Protein AF-A0AAW0N6E8-F1 (afdb_monomer_lite)

Foldseek 3Di:
DDDDDDDPPPPPVVVVVVVVVVVVVVVVVVVVVVVVVVVVPDPDPPVLVCLQVVLVVLLVVLVVQLVVQVVPHDPVSNVVSVVSNVVSVVSNVVSVVVVVVVVVPPVPPPPPVPDPDPPDPDDPVRVVVVVVVVVVVCVVVVCPPPVPDPPPPCDPPDPPPPPVPDDPPDDPVVVVVVVVVVVVVVVVVVVVVVVVVVVVVVVVVVVVVVVVVVVVVVVVVPPPDDPPPPVVVVVVVVVVVVVVVVVVVVVVVVVVVVVVVVVVVVVVVVVVVVVVVVVVVVVVVVVVVVVVVVVVVVVVVVVVVVVVVVVVVVVVVVVVVVVVVVVVVVVVVVVVPPD

Secondary structure (DSSP, 8-state):
--------TTSHHHHHHHHHHHHHHHHHHHHHHHHHHHHSS----HHHHHHHHHHHHHHHHHHHHHHHHHTTS-HHHHHHHHHHHHHHHHHHHHHHHHHHHHHSS---TT-TTSS--TT----HHHHHHHHHHHHHHHHHHH--S----S---------PPPGGGSPPPPPHHHHHHHHHHHHHHHHHHHHHHHHHHHHHHHHHHHHHHHHHHHHHHHHHTTSSS---TTTHHHHHHHHHHHHHHHHHHHHHHHHHHHHHHHHHHHHHHHHHHHHHHHHHHHHHHHHHHHHHHHHHHHHHHHHHHHHHHHHHHHHHHHHHHHHHHHHHHHHHTTGGG--

Sequence (339 aa):
MRRGSATPWTRTGLADVLASVSLFKKKEVAYRLLLEERRRSHIMPIQRTVLVCLGLVLTGAGVVVTIILGLTGPVPLFGLGVCLTLGGVALLGVGCCRAMKDHLVPGVPGHFLLHPRTGTRFSPQQGLAIQRRLDRIRREMSSDSVERGPEPTVLPLPSTPPPWTMEPPPSYDTVMKIQEQNQDQRQEQSQEESREVQCEKEESHEEHCWRNKQEQGEKECYEESHEEHGWVKQEQSEKESWSRLEQSEKESWSRQEQQSHEKSYKESQEEQSWSKQEHGEKERNEKSHEEQSWIKQEQSEKESWSKQKKSHEEQNWSKREQSEQLTDCSTVAADSSQC

pLDDT: mean 77.25, std 16.37, range [38.84, 97.0]

Radius of gyration: 44.94 Å; chains: 1; bounding box: 148×67×138 Å

Organism: NCBI:txid88201

Structure (mmCIF, N/CA/C/O backbone):
data_AF-A0AAW0N6E8-F1
#
_entry.id   AF-A0AAW0N6E8-F1
#
loop_
_atom_site.group_PDB
_atom_site.id
_atom_site.type_symbol
_atom_site.label_atom_id
_atom_site.label_alt_id
_atom_site.label_comp_id
_atom_site.label_asym_id
_atom_site.label_entity_id
_atom_site.label_seq_id
_atom_site.pdbx_PDB_ins_code
_atom_site.Cartn_x
_atom_site.Cartn_y
_atom_site.Cartn_z
_atom_site.occupancy
_atom_site.B_iso_or_equiv
_atom_site.auth_seq_id
_atom_site.auth_comp_id
_atom_site.auth_asym_id
_atom_site.auth_atom_id
_atom_site.pdbx_PDB_model_num
ATOM 1 N N . MET A 1 1 ? 2.498 -12.020 79.653 1.00 40.34 1 MET A N 1
ATOM 2 C CA . MET A 1 1 ? 2.987 -10.885 78.838 1.00 40.34 1 MET A CA 1
ATOM 3 C C . MET A 1 1 ? 3.839 -11.420 77.688 1.00 40.34 1 MET A C 1
ATOM 5 O O . MET A 1 1 ? 4.988 -11.769 77.911 1.00 40.34 1 MET A O 1
ATOM 9 N N . ARG A 1 2 ? 3.277 -11.557 76.479 1.00 38.84 2 ARG A N 1
ATOM 10 C CA . ARG A 1 2 ? 4.024 -11.900 75.253 1.00 38.84 2 ARG A CA 1
ATOM 11 C C . ARG A 1 2 ? 4.077 -10.647 74.378 1.00 38.84 2 ARG A C 1
ATOM 13 O O . ARG A 1 2 ? 3.026 -10.124 74.023 1.00 38.84 2 ARG A O 1
ATOM 20 N N . ARG A 1 3 ? 5.280 -10.141 74.090 1.00 43.78 3 ARG A N 1
ATOM 21 C CA . ARG A 1 3 ? 5.498 -9.027 73.155 1.00 43.78 3 ARG A CA 1
ATOM 22 C C . ARG A 1 3 ? 5.384 -9.577 71.735 1.00 43.78 3 ARG A C 1
ATOM 24 O O . ARG A 1 3 ? 6.163 -10.446 71.361 1.00 43.78 3 ARG A O 1
ATOM 31 N N . GLY A 1 4 ? 4.393 -9.100 70.986 1.00 46.88 4 GLY A N 1
ATOM 32 C CA . GLY A 1 4 ? 4.248 -9.391 69.564 1.00 46.88 4 GLY A CA 1
ATOM 33 C C . GLY A 1 4 ? 5.326 -8.656 68.775 1.00 46.88 4 GLY A C 1
ATOM 34 O O . GLY A 1 4 ? 5.411 -7.431 68.826 1.00 46.88 4 GLY A O 1
ATOM 35 N N . SER A 1 5 ? 6.169 -9.411 68.080 1.00 52.06 5 SER A N 1
ATOM 36 C CA . SER A 1 5 ? 7.149 -8.900 67.127 1.00 52.06 5 SER A CA 1
ATOM 37 C C . SER A 1 5 ? 6.429 -8.393 65.878 1.00 52.06 5 SER A C 1
ATOM 39 O O . SER A 1 5 ? 5.819 -9.178 65.153 1.00 52.06 5 SER A O 1
ATOM 41 N N . ALA A 1 6 ? 6.499 -7.085 65.636 1.00 50.78 6 ALA A N 1
ATOM 42 C CA . ALA A 1 6 ? 6.018 -6.456 64.416 1.00 50.78 6 ALA A CA 1
ATOM 43 C C . ALA A 1 6 ? 6.835 -6.955 63.211 1.00 50.78 6 ALA A C 1
ATOM 45 O O . ALA A 1 6 ? 8.050 -6.772 63.145 1.00 50.78 6 ALA A O 1
ATOM 46 N N . THR A 1 7 ? 6.168 -7.616 62.269 1.00 54.53 7 THR A N 1
ATOM 47 C CA . THR A 1 7 ? 6.749 -8.109 61.017 1.00 54.53 7 THR A CA 1
ATOM 48 C C . THR A 1 7 ? 7.089 -6.940 60.074 1.00 54.53 7 THR A C 1
ATOM 50 O O . THR A 1 7 ? 6.188 -6.170 59.742 1.00 54.53 7 THR A O 1
ATOM 53 N N . PRO A 1 8 ? 8.338 -6.805 59.584 1.00 52.97 8 PRO A N 1
ATOM 54 C CA . PRO A 1 8 ? 8.801 -5.649 58.797 1.00 52.97 8 PRO A CA 1
ATOM 55 C C . PRO A 1 8 ? 8.446 -5.672 57.291 1.00 52.97 8 PRO A C 1
ATOM 57 O O . PRO A 1 8 ? 9.016 -4.915 56.510 1.00 52.97 8 PRO A O 1
ATOM 60 N N . TRP A 1 9 ? 7.507 -6.511 56.848 1.00 51.03 9 TRP A N 1
ATOM 61 C CA . TRP A 1 9 ? 7.341 -6.848 55.422 1.00 51.03 9 TRP A CA 1
ATOM 62 C C . TRP A 1 9 ? 6.401 -5.929 54.620 1.00 51.03 9 TRP A C 1
ATOM 64 O O . TRP A 1 9 ? 6.238 -6.123 53.421 1.00 51.03 9 TRP A O 1
ATOM 74 N N . THR A 1 10 ? 5.786 -4.909 55.223 1.00 54.81 10 THR A N 1
ATOM 75 C CA . THR A 1 10 ? 4.737 -4.114 54.549 1.00 54.81 10 THR A CA 1
ATOM 76 C C . THR A 1 10 ? 5.217 -2.823 53.882 1.00 54.81 10 THR A C 1
ATOM 78 O O . THR A 1 10 ? 4.438 -2.192 53.172 1.00 54.81 10 THR A O 1
ATOM 81 N N . ARG A 1 11 ? 6.479 -2.407 54.058 1.00 54.38 11 ARG A N 1
ATOM 82 C CA . ARG A 1 11 ? 6.947 -1.098 53.552 1.00 54.38 11 ARG A CA 1
ATOM 83 C C . ARG A 1 11 ? 7.624 -1.120 52.181 1.00 54.38 11 ARG A C 1
ATOM 85 O O . ARG A 1 11 ? 7.617 -0.092 51.514 1.00 54.38 11 ARG A O 1
ATOM 92 N N . THR A 1 12 ? 8.174 -2.247 51.738 1.00 57.41 12 THR A N 1
ATOM 93 C CA . THR A 1 12 ? 8.911 -2.324 50.461 1.00 57.41 12 THR A CA 1
ATOM 94 C C . THR A 1 12 ? 7.999 -2.509 49.247 1.00 57.41 12 THR A C 1
ATOM 96 O O . THR A 1 12 ? 8.255 -1.914 48.206 1.00 57.41 12 THR A O 1
ATOM 99 N N . GLY A 1 13 ? 6.880 -3.228 49.378 1.00 58.53 13 GLY A N 1
ATOM 100 C CA . GLY A 1 13 ? 5.998 -3.508 48.235 1.00 58.53 13 GLY A CA 1
ATOM 101 C C . GLY A 1 13 ? 5.310 -2.273 47.640 1.00 58.53 13 GLY A C 1
ATOM 102 O O . GLY A 1 13 ? 5.056 -2.218 46.441 1.00 58.53 13 GLY A O 1
ATOM 103 N N . LEU A 1 14 ? 5.035 -1.246 48.448 1.00 60.06 14 LEU A N 1
ATOM 104 C CA . LEU A 1 14 ? 4.278 -0.073 47.996 1.00 60.06 14 LEU A CA 1
ATOM 105 C C . LEU A 1 14 ? 5.121 0.852 47.100 1.00 60.06 14 LEU A C 1
ATOM 107 O O . LEU A 1 14 ? 4.601 1.434 46.150 1.00 60.06 14 LEU A O 1
ATOM 111 N N . ALA A 1 15 ? 6.430 0.936 47.354 1.00 68.38 15 ALA A N 1
ATOM 112 C CA . ALA A 1 15 ? 7.356 1.698 46.519 1.00 68.38 15 ALA A CA 1
ATOM 113 C C . ALA A 1 15 ? 7.548 1.047 45.138 1.00 68.38 15 ALA A C 1
ATOM 115 O O . ALA A 1 15 ? 7.512 1.751 44.129 1.00 68.38 15 ALA A O 1
ATOM 116 N N . ASP A 1 16 ? 7.649 -0.284 45.077 1.00 65.19 16 ASP A N 1
ATOM 117 C CA . ASP A 1 16 ? 7.767 -1.019 43.809 1.00 65.19 16 ASP A CA 1
ATOM 118 C C . ASP A 1 16 ? 6.486 -0.954 42.970 1.00 65.19 16 ASP A C 1
ATOM 120 O O . ASP A 1 16 ? 6.539 -0.830 41.742 1.00 65.19 16 ASP A O 1
ATOM 124 N N . VAL A 1 17 ? 5.315 -0.955 43.616 1.00 64.69 17 VAL A N 1
ATOM 125 C CA . VAL A 1 17 ? 4.033 -0.764 42.922 1.00 64.69 17 VAL A CA 1
ATOM 126 C C . VAL A 1 17 ? 3.932 0.654 42.355 1.00 64.69 17 VAL A C 1
ATOM 128 O O . VAL A 1 17 ? 3.575 0.820 41.189 1.00 64.69 17 VAL A O 1
ATOM 131 N N . LEU A 1 18 ? 4.309 1.685 43.118 1.00 71.12 18 LEU A N 1
ATOM 132 C CA . LEU A 1 18 ? 4.302 3.070 42.630 1.00 71.12 18 LEU A CA 1
ATOM 133 C C . LEU A 1 18 ? 5.319 3.297 41.500 1.00 71.12 18 LEU A C 1
ATOM 135 O O . LEU A 1 18 ? 5.001 3.967 40.511 1.00 71.12 18 LEU A O 1
ATOM 139 N N . ALA A 1 19 ? 6.504 2.690 41.590 1.00 71.50 19 ALA A N 1
ATOM 140 C CA . ALA A 1 19 ? 7.491 2.708 40.515 1.00 71.50 19 ALA A CA 1
ATOM 141 C C . ALA A 1 19 ? 6.941 2.037 39.243 1.00 71.50 19 ALA A C 1
ATOM 143 O O . ALA A 1 19 ? 7.048 2.600 38.149 1.00 71.50 19 ALA A O 1
ATOM 144 N N . SER A 1 20 ? 6.248 0.906 39.389 1.00 64.06 20 SER A N 1
ATOM 145 C CA . SER A 1 20 ? 5.608 0.191 38.278 1.00 64.06 20 SER A CA 1
ATOM 146 C C . SER A 1 20 ? 4.492 1.009 37.618 1.00 64.06 20 SER A C 1
ATOM 148 O O . SER A 1 20 ? 4.421 1.073 36.390 1.00 64.06 20 SER A O 1
ATOM 150 N N . VAL A 1 21 ? 3.671 1.715 38.403 1.00 66.94 21 VAL A N 1
ATOM 151 C CA . VAL A 1 21 ? 2.616 2.610 37.889 1.00 66.94 21 VAL A CA 1
ATOM 152 C C . VAL A 1 21 ? 3.214 3.802 37.131 1.00 66.94 21 VAL A C 1
ATOM 154 O O . VAL A 1 21 ? 2.697 4.196 36.083 1.00 66.94 21 VAL A O 1
ATOM 157 N N . SER A 1 22 ? 4.333 4.357 37.607 1.00 67.94 22 SER A N 1
ATOM 158 C CA . SER A 1 22 ? 5.020 5.465 36.928 1.00 67.94 22 SER A CA 1
ATOM 159 C C . SER A 1 22 ? 5.618 5.054 35.571 1.00 67.94 22 SER A C 1
ATOM 161 O O . SER A 1 22 ? 5.525 5.804 34.594 1.00 67.94 22 SER A O 1
ATOM 163 N N . LEU A 1 23 ? 6.152 3.829 35.475 1.00 67.62 23 LEU A N 1
ATOM 164 C CA . LEU A 1 23 ? 6.599 3.227 34.216 1.00 67.62 23 LEU A CA 1
ATOM 165 C C . LEU A 1 23 ? 5.426 2.943 33.275 1.00 67.62 23 LEU A C 1
ATOM 167 O O . LEU A 1 23 ? 5.555 3.131 32.063 1.00 67.62 23 LEU A O 1
ATOM 171 N N . PHE A 1 24 ? 4.278 2.541 33.823 1.00 61.06 24 PHE A N 1
ATOM 172 C CA . PHE A 1 24 ? 3.070 2.288 33.045 1.00 61.06 24 PHE A CA 1
ATOM 173 C C . PHE A 1 24 ? 2.538 3.570 32.395 1.00 61.06 24 PHE A C 1
ATOM 175 O O . PHE A 1 24 ? 2.299 3.573 31.192 1.00 61.06 24 PHE A O 1
ATOM 182 N N . LYS A 1 25 ? 2.481 4.692 33.130 1.00 66.94 25 LYS A N 1
ATOM 183 C CA . LYS A 1 25 ? 2.090 5.999 32.565 1.00 66.94 25 LYS A CA 1
ATOM 184 C C . LYS A 1 25 ? 3.018 6.469 31.444 1.00 66.94 25 LYS A C 1
ATOM 186 O O . LYS A 1 25 ? 2.546 6.974 30.431 1.00 66.94 25 LYS A O 1
ATOM 191 N N . LYS A 1 26 ? 4.337 6.284 31.587 1.00 71.19 26 LYS A N 1
ATOM 192 C CA . LYS A 1 26 ? 5.296 6.639 30.522 1.00 71.19 26 LYS A CA 1
ATOM 193 C C . LYS A 1 26 ? 5.102 5.784 29.267 1.00 71.19 26 LYS A C 1
ATOM 195 O O . LYS A 1 26 ? 5.158 6.311 28.158 1.00 71.19 26 LYS A O 1
ATOM 200 N N . LYS A 1 27 ? 4.833 4.484 29.430 1.00 66.31 27 LYS A N 1
ATOM 201 C CA . LYS A 1 27 ? 4.517 3.590 28.307 1.00 66.31 27 LYS A CA 1
ATOM 202 C C . LYS A 1 27 ? 3.158 3.903 27.685 1.00 66.31 27 LYS A C 1
ATOM 204 O O . LYS A 1 27 ? 3.040 3.822 26.472 1.00 66.31 27 LYS A O 1
ATOM 209 N N . GLU A 1 28 ? 2.169 4.313 28.472 1.00 68.81 28 GLU A N 1
ATOM 210 C CA . GLU A 1 28 ? 0.848 4.700 27.972 1.00 68.81 28 GLU A CA 1
ATOM 211 C C . GLU A 1 28 ? 0.926 5.916 27.038 1.00 68.81 28 GLU A C 1
ATOM 213 O O . GLU A 1 28 ? 0.310 5.903 25.977 1.00 68.81 28 GLU A O 1
ATOM 218 N N . VAL A 1 29 ? 1.742 6.923 27.369 1.00 71.50 29 VAL A N 1
ATOM 219 C CA . VAL A 1 29 ? 1.961 8.094 26.498 1.00 71.50 29 VAL A CA 1
ATOM 220 C C . VAL A 1 29 ? 2.635 7.693 25.182 1.00 71.50 29 VAL A C 1
ATOM 222 O O . VAL A 1 29 ? 2.196 8.118 24.116 1.00 71.50 29 VAL A O 1
ATOM 225 N N . ALA A 1 30 ? 3.643 6.817 25.229 1.00 70.56 30 ALA A N 1
ATOM 226 C CA . ALA A 1 30 ? 4.294 6.301 24.023 1.00 70.56 30 ALA A CA 1
ATOM 227 C C . ALA A 1 30 ? 3.342 5.447 23.162 1.00 70.56 30 ALA A C 1
ATOM 229 O O . ALA A 1 30 ? 3.334 5.562 21.938 1.00 70.56 30 ALA A O 1
ATOM 230 N N . TYR A 1 31 ? 2.493 4.630 23.793 1.00 64.31 31 TYR A N 1
ATOM 231 C CA . TYR A 1 31 ? 1.471 3.848 23.098 1.00 64.31 31 TYR A CA 1
ATOM 232 C C . TYR A 1 31 ? 0.373 4.724 22.500 1.00 64.31 31 TYR A C 1
ATOM 234 O O . TYR A 1 31 ? -0.084 4.421 21.403 1.00 64.31 31 TYR A O 1
ATOM 242 N N . ARG A 1 32 ? -0.036 5.808 23.175 1.00 70.50 32 ARG A N 1
ATOM 243 C CA . ARG A 1 32 ? -0.995 6.770 22.619 1.00 70.50 32 ARG A CA 1
ATOM 244 C C . ARG A 1 32 ? -0.435 7.468 21.391 1.00 70.50 32 ARG A C 1
ATOM 246 O O . ARG A 1 32 ? -1.128 7.488 20.388 1.00 70.50 32 ARG A O 1
ATOM 253 N N . LEU A 1 33 ? 0.820 7.916 21.425 1.00 69.44 33 LEU A N 1
ATOM 254 C CA . LEU A 1 33 ? 1.471 8.512 20.254 1.00 69.44 33 LEU A CA 1
ATOM 255 C C . LEU A 1 33 ? 1.562 7.520 19.082 1.00 69.44 33 LEU A C 1
ATOM 257 O O . LEU A 1 33 ? 1.214 7.870 17.960 1.00 69.44 33 LEU A O 1
ATOM 261 N N . LEU A 1 34 ? 1.900 6.252 19.344 1.00 63.31 34 LEU A N 1
ATOM 262 C CA . LEU A 1 34 ? 1.896 5.201 18.314 1.00 63.31 34 LEU A CA 1
ATOM 263 C C . LEU A 1 34 ? 0.488 4.854 17.794 1.00 63.31 34 LEU A C 1
ATOM 265 O O . LEU A 1 34 ? 0.331 4.482 16.632 1.00 63.31 34 LEU A O 1
ATOM 269 N N . LEU A 1 35 ? -0.545 4.962 18.633 1.00 61.12 35 LEU A N 1
ATOM 270 C CA . LEU A 1 35 ? -1.948 4.781 18.244 1.00 61.12 35 LEU A CA 1
ATOM 271 C C . LEU A 1 35 ? -2.488 5.969 17.436 1.00 61.12 35 LEU A C 1
ATOM 273 O O . LEU A 1 35 ? -3.296 5.761 16.531 1.00 61.12 35 LEU A O 1
ATOM 277 N N . GLU A 1 36 ? -2.043 7.188 17.742 1.00 66.31 36 GLU A N 1
ATOM 278 C CA . GLU A 1 36 ? -2.396 8.424 17.035 1.00 66.31 36 GLU A CA 1
ATOM 279 C C . GLU A 1 36 ? -1.795 8.431 15.619 1.00 66.31 36 GLU A C 1
ATOM 281 O O . GLU A 1 36 ? -2.499 8.696 14.644 1.00 66.31 36 GLU A O 1
ATOM 286 N N . GLU A 1 37 ? -0.524 8.035 15.495 1.00 56.84 37 GLU A N 1
ATOM 287 C CA . GLU A 1 37 ? 0.187 7.886 14.216 1.00 56.84 37 GLU A CA 1
ATOM 288 C C . GLU A 1 37 ? -0.504 6.845 13.311 1.00 56.84 37 GLU A C 1
ATOM 290 O O . GLU A 1 37 ? -0.678 7.042 12.107 1.00 56.84 37 GLU A O 1
ATOM 295 N N . ARG A 1 38 ? -0.995 5.748 13.908 1.00 53.56 38 ARG A N 1
ATOM 296 C CA . ARG A 1 38 ? -1.685 4.653 13.203 1.00 53.56 38 ARG A CA 1
ATOM 297 C C . ARG A 1 38 ? -3.147 4.960 12.858 1.00 53.56 38 ARG A C 1
ATOM 299 O O . ARG A 1 38 ? -3.705 4.312 11.976 1.00 53.56 38 ARG A O 1
ATOM 306 N N . ARG A 1 39 ? -3.777 5.940 13.520 1.00 54.78 39 ARG A N 1
ATOM 307 C CA . ARG A 1 39 ? -5.134 6.420 13.185 1.00 54.78 39 ARG A CA 1
ATOM 308 C C . ARG A 1 39 ? -5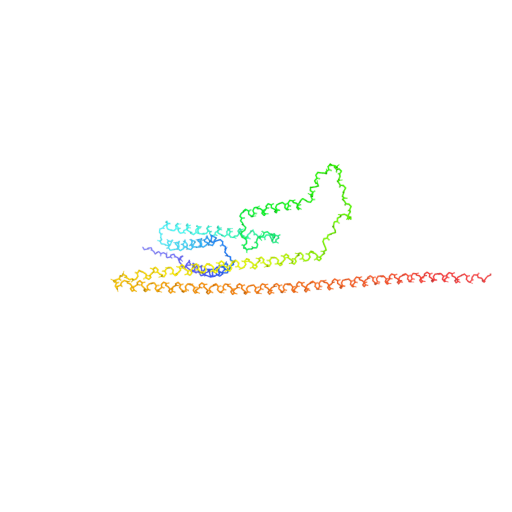.174 7.204 11.877 1.00 54.78 39 ARG A C 1
ATOM 310 O O . ARG A 1 39 ? -6.219 7.233 11.238 1.00 54.78 39 ARG A O 1
ATOM 317 N N . ARG A 1 40 ? -4.064 7.830 11.478 1.00 51.84 40 ARG A N 1
ATOM 318 C CA . ARG A 1 40 ? -4.010 8.655 10.261 1.00 51.84 40 ARG A CA 1
ATOM 319 C C . ARG A 1 40 ? -3.892 7.857 8.967 1.00 51.84 40 ARG A C 1
ATOM 321 O O . ARG A 1 40 ? -4.144 8.421 7.913 1.00 51.84 40 ARG A O 1
ATOM 328 N N . SER A 1 41 ? -3.525 6.580 9.030 1.00 46.44 41 SER A N 1
ATOM 329 C CA . SER A 1 41 ? -3.067 5.848 7.844 1.00 46.44 41 SER A CA 1
ATOM 330 C C . SER A 1 41 ? -3.932 4.666 7.420 1.00 46.44 41 SER A C 1
ATOM 332 O O . SER A 1 41 ? -3.625 4.058 6.404 1.00 46.44 41 SER A O 1
ATOM 334 N N . HIS A 1 42 ? -5.025 4.317 8.104 1.00 47.03 42 HIS A N 1
ATOM 335 C CA . HIS A 1 42 ? -5.879 3.253 7.578 1.00 47.03 42 HIS A CA 1
ATOM 336 C C . HIS A 1 42 ? -7.258 3.201 8.233 1.00 47.03 42 HIS A C 1
ATOM 338 O O . HIS A 1 42 ? -7.390 3.066 9.451 1.00 47.03 42 HIS A O 1
ATOM 344 N N . ILE A 1 43 ? -8.282 3.116 7.387 1.00 51.31 43 ILE A N 1
ATOM 345 C CA . ILE A 1 43 ? -9.556 2.457 7.689 1.00 51.31 43 ILE A CA 1
ATOM 346 C C . ILE A 1 43 ? -9.237 0.958 7.865 1.00 51.31 43 ILE A C 1
ATOM 348 O O . ILE A 1 43 ? -9.471 0.128 6.990 1.00 51.31 43 ILE A O 1
ATOM 352 N N . MET A 1 44 ? -8.551 0.600 8.951 1.00 51.03 44 MET A N 1
ATOM 353 C CA . MET A 1 44 ? -8.373 -0.791 9.359 1.00 51.03 44 MET A CA 1
ATOM 354 C C . MET A 1 44 ? -9.676 -1.273 10.001 1.00 51.03 44 MET A C 1
ATOM 356 O O . MET A 1 44 ? -10.396 -0.479 10.611 1.00 51.03 44 MET A O 1
ATOM 360 N N . PRO A 1 45 ? -10.005 -2.569 9.872 1.00 61.06 45 PRO A N 1
ATOM 361 C CA . PRO A 1 45 ? -11.272 -3.112 10.335 1.00 61.06 45 PRO A CA 1
ATOM 362 C C . PRO A 1 45 ? -11.437 -2.843 11.831 1.00 61.06 45 PRO A C 1
ATOM 364 O O . PRO A 1 45 ? -10.681 -3.361 12.656 1.00 61.06 45 PRO A O 1
ATOM 367 N N . ILE A 1 46 ? -12.453 -2.040 12.153 1.00 73.56 46 ILE A N 1
ATOM 368 C CA . ILE A 1 46 ? -12.848 -1.563 13.489 1.00 73.56 46 ILE A CA 1
ATOM 369 C C . ILE A 1 46 ? -12.764 -2.676 14.550 1.00 73.56 46 ILE A C 1
ATOM 371 O O . ILE A 1 46 ? -12.345 -2.442 15.681 1.00 73.56 46 ILE A O 1
ATOM 375 N N . GLN A 1 47 ? -13.052 -3.920 14.163 1.00 74.25 47 GLN A N 1
ATOM 376 C CA . GLN A 1 47 ? -13.010 -5.096 15.032 1.00 74.25 47 GLN A CA 1
ATOM 377 C C . GLN A 1 47 ? -11.634 -5.387 15.667 1.00 74.25 47 GLN A C 1
ATOM 379 O O . GLN A 1 47 ? -11.582 -5.901 16.783 1.00 74.25 47 GLN A O 1
ATOM 384 N N . ARG A 1 48 ? -10.513 -5.054 15.008 1.00 77.19 48 ARG A N 1
ATOM 385 C CA . ARG A 1 48 ? -9.157 -5.328 15.536 1.00 77.19 48 ARG A CA 1
ATOM 386 C C . ARG A 1 48 ? -8.791 -4.383 16.671 1.00 77.19 48 ARG A C 1
ATOM 388 O O . ARG A 1 48 ? -8.319 -4.820 17.719 1.00 77.19 48 ARG A O 1
ATOM 395 N N . THR A 1 49 ? -9.047 -3.096 16.464 1.00 82.62 49 THR A N 1
ATOM 396 C CA . THR A 1 49 ? -8.792 -2.055 17.462 1.00 82.62 49 THR A CA 1
ATOM 397 C C . THR A 1 49 ? -9.659 -2.281 18.693 1.00 82.62 49 THR A C 1
ATOM 399 O O . THR A 1 49 ? -9.160 -2.207 19.812 1.00 82.62 49 THR A O 1
ATOM 402 N N . VAL A 1 50 ? -10.925 -2.663 18.491 1.00 88.94 50 VAL A N 1
ATOM 403 C CA . VAL A 1 50 ? -11.846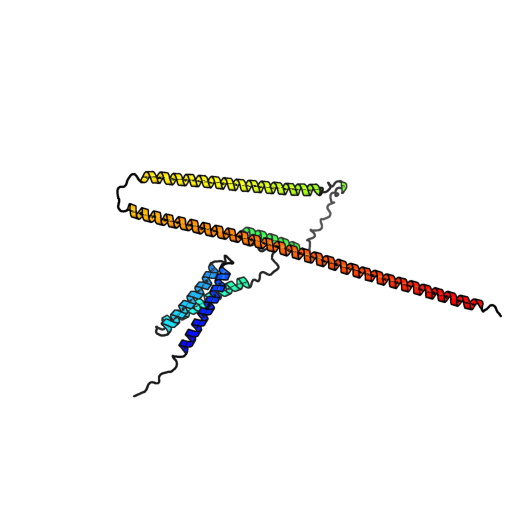 -2.987 19.587 1.00 88.94 50 VAL A CA 1
ATOM 404 C C . VAL A 1 50 ? -11.327 -4.156 20.427 1.00 88.94 50 VAL A C 1
ATOM 406 O O . VAL A 1 50 ? -11.345 -4.051 21.648 1.00 88.94 50 VAL A O 1
ATOM 409 N N . LEU A 1 51 ? -10.799 -5.228 19.822 1.00 89.31 51 LEU A N 1
ATOM 410 C CA . LEU A 1 51 ? -10.301 -6.389 20.575 1.00 89.31 51 LEU A CA 1
ATOM 411 C C . LEU A 1 51 ? -9.089 -6.047 21.463 1.00 89.31 51 LEU A C 1
ATOM 413 O O . LEU A 1 51 ? -9.029 -6.466 22.618 1.00 89.31 51 LEU A O 1
ATOM 417 N N . VAL A 1 52 ? -8.142 -5.257 20.944 1.00 89.50 52 VAL A N 1
ATOM 418 C CA . VAL A 1 52 ? -6.951 -4.823 21.699 1.00 89.50 52 VAL A CA 1
ATOM 419 C C . VAL A 1 52 ? -7.332 -3.840 22.808 1.00 89.50 52 VAL A C 1
ATOM 421 O O . VAL A 1 52 ? -6.881 -3.992 23.944 1.00 89.50 52 VAL A O 1
ATOM 424 N N . CYS A 1 53 ? -8.198 -2.865 22.511 1.00 90.75 53 CYS A N 1
ATOM 425 C CA . CYS A 1 53 ? -8.707 -1.927 23.511 1.00 90.75 53 CYS A CA 1
ATOM 426 C C . CYS A 1 53 ? -9.489 -2.648 24.615 1.00 90.75 53 CYS A C 1
ATOM 428 O O . CYS A 1 53 ? -9.272 -2.368 25.791 1.00 90.75 53 CYS A O 1
ATOM 430 N N . LEU A 1 54 ? -10.347 -3.606 24.257 1.00 92.88 54 LEU A N 1
ATOM 431 C CA . LEU A 1 54 ? -11.113 -4.394 25.219 1.00 92.88 54 LEU A CA 1
ATOM 432 C C . LEU A 1 54 ? -10.190 -5.219 26.127 1.00 92.88 54 LEU A C 1
ATOM 434 O O . LEU A 1 54 ? -10.384 -5.230 27.341 1.00 92.88 54 LEU A O 1
ATOM 438 N N . GLY A 1 55 ? -9.153 -5.850 25.565 1.00 92.50 55 GLY A N 1
ATOM 439 C CA . GLY A 1 55 ? -8.138 -6.567 26.341 1.00 92.50 55 GLY A CA 1
ATOM 440 C C . GLY A 1 55 ? -7.400 -5.659 27.334 1.00 92.50 55 GLY A C 1
ATOM 441 O O . GLY A 1 55 ? -7.278 -6.003 28.510 1.00 92.50 55 GLY A O 1
ATOM 442 N N . LEU A 1 56 ? -6.984 -4.460 26.907 1.00 92.56 56 LEU A N 1
ATOM 443 C CA . LEU A 1 56 ? -6.367 -3.456 27.788 1.00 92.56 56 LEU A CA 1
ATOM 444 C C . LEU A 1 56 ? -7.298 -3.027 28.927 1.00 92.56 56 LEU A C 1
ATOM 446 O O . LEU A 1 56 ? -6.883 -3.019 30.084 1.00 92.56 56 LEU A O 1
ATOM 450 N N . VAL A 1 57 ? -8.561 -2.724 28.624 1.00 94.62 57 VAL A N 1
ATOM 451 C CA . VAL A 1 57 ? -9.547 -2.324 29.640 1.00 94.62 57 VAL A CA 1
ATOM 452 C C . VAL A 1 57 ? -9.782 -3.452 30.648 1.00 94.62 57 VAL A C 1
ATOM 454 O O . VAL A 1 57 ? -9.762 -3.199 31.851 1.00 94.62 57 VAL A O 1
ATOM 457 N N . LEU A 1 58 ? -9.926 -4.700 30.187 1.00 94.38 58 LEU A N 1
ATOM 458 C CA . LEU A 1 58 ? -10.106 -5.870 31.055 1.00 94.38 58 LEU A CA 1
ATOM 459 C C . LEU A 1 58 ? -8.890 -6.129 31.950 1.00 94.38 58 LEU A C 1
ATOM 461 O O . LEU A 1 58 ? -9.057 -6.372 33.145 1.00 94.38 58 LEU A O 1
ATOM 465 N N . THR A 1 59 ? -7.671 -6.032 31.406 1.00 95.06 59 THR A N 1
ATOM 466 C CA . THR A 1 59 ? -6.452 -6.166 32.222 1.00 95.06 59 THR A CA 1
ATOM 467 C C . THR A 1 59 ? -6.345 -5.069 33.274 1.00 95.06 59 THR A C 1
ATOM 469 O O . THR A 1 59 ? -6.101 -5.378 34.438 1.00 95.06 59 THR A O 1
ATOM 472 N N . GLY A 1 60 ? -6.583 -3.807 32.904 1.00 92.25 60 GLY A N 1
ATOM 473 C CA . GLY A 1 60 ? -6.550 -2.682 33.837 1.00 92.25 60 GLY A CA 1
ATOM 474 C C . GLY A 1 60 ? -7.592 -2.819 34.946 1.00 92.25 60 GLY A C 1
ATOM 475 O O . GLY A 1 60 ? -7.250 -2.729 36.124 1.00 92.25 60 GLY A O 1
ATOM 476 N N . ALA A 1 61 ? -8.842 -3.116 34.583 1.00 93.31 61 ALA A N 1
ATOM 477 C CA . ALA A 1 61 ? -9.922 -3.339 35.541 1.00 93.31 61 ALA A CA 1
ATOM 478 C C . ALA A 1 61 ? -9.612 -4.513 36.480 1.00 93.31 61 ALA A C 1
ATOM 480 O O . ALA A 1 61 ? -9.747 -4.380 37.695 1.00 93.31 61 ALA A O 1
ATOM 481 N N . GLY A 1 62 ? -9.123 -5.633 35.938 1.00 94.19 62 GLY A N 1
ATOM 482 C CA . GLY A 1 62 ? -8.711 -6.786 36.729 1.00 94.19 62 GLY A CA 1
ATOM 483 C C . GLY A 1 62 ? -7.612 -6.434 37.734 1.00 94.19 62 GLY A C 1
ATOM 484 O O . GLY A 1 62 ? -7.747 -6.761 38.909 1.00 94.19 62 GLY A O 1
ATOM 485 N N . VAL A 1 63 ? -6.558 -5.720 37.320 1.00 93.69 63 VAL A N 1
ATOM 486 C CA . VAL A 1 63 ? -5.456 -5.319 38.217 1.00 93.69 63 VAL A CA 1
ATOM 487 C C . VAL A 1 63 ? -5.978 -4.431 39.346 1.00 93.69 63 VAL A C 1
ATOM 489 O O . VAL A 1 63 ? -5.671 -4.679 40.510 1.00 93.69 63 VAL A O 1
ATOM 492 N N . VAL A 1 64 ? -6.818 -3.444 39.024 1.00 93.12 64 VAL A N 1
ATOM 493 C CA . VAL A 1 64 ? -7.418 -2.540 40.016 1.00 93.12 64 VAL A CA 1
ATOM 494 C C . VAL A 1 64 ? -8.280 -3.311 41.021 1.00 93.12 64 VAL A C 1
ATOM 496 O O . VAL A 1 64 ? -8.112 -3.128 42.225 1.00 93.12 64 VAL A O 1
ATOM 499 N N . VAL A 1 65 ? -9.140 -4.225 40.557 1.00 92.12 65 VAL A N 1
ATOM 500 C CA . VAL A 1 65 ? -9.963 -5.091 41.423 1.00 92.12 65 VAL A CA 1
ATOM 501 C C . VAL A 1 65 ? -9.082 -5.971 42.310 1.00 92.12 65 VAL A C 1
ATOM 503 O O . VAL A 1 65 ? -9.322 -6.070 43.510 1.00 92.12 65 VAL A O 1
ATOM 506 N N . THR A 1 66 ? -8.024 -6.559 41.752 1.00 92.50 66 THR A N 1
ATOM 507 C CA . THR A 1 66 ? -7.118 -7.449 42.492 1.00 92.50 66 THR A CA 1
ATOM 508 C C . THR A 1 66 ? -6.344 -6.694 43.577 1.00 92.50 66 THR A C 1
ATOM 510 O O . THR A 1 66 ? -6.163 -7.225 44.667 1.00 92.50 66 THR A O 1
ATOM 513 N N . ILE A 1 67 ? -5.930 -5.446 43.329 1.00 91.69 67 ILE A N 1
ATOM 514 C CA . ILE A 1 67 ? -5.230 -4.612 44.321 1.00 91.69 67 ILE A CA 1
ATOM 515 C C . ILE A 1 67 ? -6.194 -4.130 45.408 1.00 91.69 67 ILE A C 1
ATOM 517 O O . ILE A 1 67 ? -5.901 -4.273 46.593 1.00 91.69 67 ILE A O 1
ATOM 521 N N . ILE A 1 68 ? -7.344 -3.570 45.020 1.00 91.94 68 ILE A N 1
ATOM 522 C CA . ILE A 1 68 ? -8.290 -2.973 45.972 1.00 91.94 68 ILE A CA 1
ATOM 523 C C . ILE A 1 68 ? -8.920 -4.056 46.853 1.00 91.94 68 ILE A C 1
ATOM 525 O O . ILE A 1 68 ? -8.990 -3.890 48.068 1.00 91.94 68 ILE A O 1
ATOM 529 N N . LEU A 1 69 ? -9.360 -5.169 46.259 1.00 89.50 69 LEU A N 1
ATOM 530 C CA . LEU A 1 69 ? -10.064 -6.227 46.981 1.00 89.50 69 LEU A CA 1
ATOM 531 C C . LEU A 1 69 ? -9.143 -7.349 47.463 1.00 89.50 69 LEU A C 1
ATOM 533 O O . LEU A 1 69 ? -9.516 -8.064 48.383 1.00 89.50 69 LEU A O 1
ATOM 537 N N . GLY A 1 70 ? -7.945 -7.519 46.905 1.00 81.31 70 GLY A N 1
ATOM 538 C CA . GLY A 1 70 ? -7.007 -8.546 47.374 1.00 81.31 70 GLY A CA 1
ATOM 539 C C . GLY A 1 70 ? -6.367 -8.231 48.722 1.00 81.31 70 GLY A C 1
ATOM 540 O O . GLY A 1 70 ? -5.934 -9.144 49.417 1.00 81.31 70 GLY A O 1
ATOM 541 N N . LEU A 1 71 ? -6.324 -6.955 49.112 1.00 82.44 71 LEU A N 1
ATOM 542 C CA . LEU A 1 71 ? -5.725 -6.539 50.381 1.00 82.44 71 LEU A CA 1
ATOM 543 C C . LEU A 1 71 ? -6.672 -6.697 51.579 1.00 82.44 71 LEU A C 1
ATOM 545 O O . LEU A 1 71 ? -6.202 -6.851 52.704 1.00 82.44 71 LEU A O 1
ATOM 549 N N . THR A 1 72 ? -7.987 -6.648 51.364 1.00 84.69 72 THR A N 1
ATOM 550 C CA . THR A 1 72 ? -8.979 -6.594 52.457 1.00 84.69 72 THR A CA 1
ATOM 551 C C . THR A 1 72 ? -10.257 -7.390 52.193 1.00 84.69 72 THR A C 1
ATOM 553 O O . THR A 1 72 ? -11.097 -7.512 53.083 1.00 84.69 72 THR A O 1
ATOM 556 N N . GLY A 1 73 ? -10.437 -7.916 50.985 1.00 81.56 73 GLY A N 1
ATOM 557 C CA . GLY A 1 73 ? -11.685 -8.511 50.534 1.00 81.56 73 GLY A CA 1
ATOM 558 C C . GLY A 1 73 ? -11.758 -10.034 50.686 1.00 81.56 73 GLY A C 1
ATOM 559 O O . GLY A 1 73 ? -10.755 -10.716 50.906 1.00 81.56 73 GLY A O 1
ATOM 560 N N . PR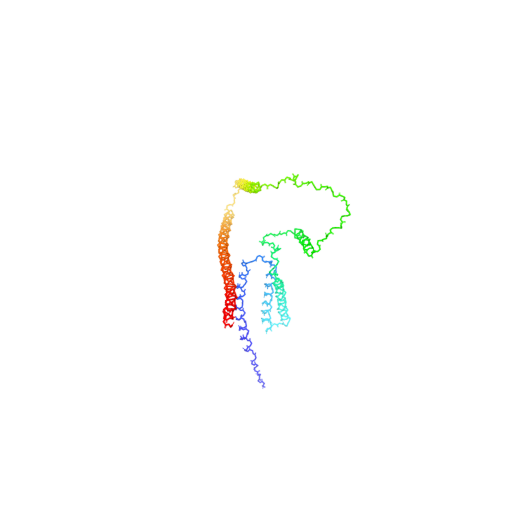O A 1 74 ? -12.970 -10.593 50.549 1.00 87.38 74 PRO A N 1
ATOM 561 C CA . PRO A 1 74 ? -13.195 -12.030 50.570 1.00 87.38 74 PRO A CA 1
ATOM 562 C C . PRO A 1 74 ? -12.524 -12.720 49.369 1.00 87.38 74 PRO A C 1
ATOM 564 O O . PRO A 1 74 ? -12.598 -12.246 48.233 1.00 87.38 74 PRO A O 1
ATOM 567 N N . VAL A 1 75 ? -11.940 -13.896 49.627 1.00 89.06 75 VAL A N 1
ATOM 568 C CA . VAL A 1 75 ? -11.265 -14.789 48.659 1.00 89.06 75 VAL A CA 1
ATOM 569 C C . VAL A 1 75 ? -11.939 -14.892 47.272 1.00 89.06 75 VAL A C 1
ATOM 571 O O . VAL A 1 75 ? -11.219 -14.816 46.275 1.00 89.06 75 VAL A O 1
ATOM 574 N N . PRO A 1 76 ? -13.278 -15.019 47.127 1.00 89.50 76 PRO A N 1
ATOM 575 C CA . PRO A 1 76 ? -13.913 -15.091 45.804 1.00 89.50 76 PRO A CA 1
ATOM 576 C C . PRO A 1 76 ? -13.712 -13.843 44.931 1.00 89.50 76 PRO A C 1
ATOM 578 O O . PRO A 1 76 ? -13.575 -13.965 43.715 1.00 89.50 76 PRO A O 1
ATOM 581 N N . LEU A 1 77 ? -13.658 -12.648 45.524 1.00 86.81 77 LEU A N 1
ATOM 582 C CA . LEU A 1 77 ? -13.482 -11.404 44.765 1.00 86.81 77 LEU A CA 1
ATOM 583 C C . LEU A 1 77 ? -12.045 -11.249 44.263 1.00 86.81 77 LEU A C 1
ATOM 585 O O . LEU A 1 77 ? -11.825 -10.758 43.156 1.00 86.81 77 LEU A O 1
ATOM 589 N N . PHE A 1 78 ? -11.080 -11.750 45.035 1.00 88.44 78 PHE A N 1
ATOM 590 C CA . PHE A 1 78 ? -9.700 -11.874 44.579 1.00 88.44 78 PHE A CA 1
ATOM 591 C C . PHE A 1 78 ? -9.598 -12.811 43.368 1.00 88.44 78 PHE A C 1
ATOM 593 O O . PHE A 1 78 ? -8.989 -12.450 42.362 1.00 88.44 78 PHE A O 1
ATOM 600 N N . GLY A 1 79 ? -10.265 -13.970 43.421 1.00 91.50 79 GLY A N 1
ATOM 601 C CA . GLY A 1 79 ? -10.329 -14.902 42.291 1.00 91.50 79 GLY A CA 1
ATOM 602 C C . GLY A 1 79 ? -10.888 -14.254 41.020 1.00 91.50 79 GLY A C 1
ATOM 603 O O . GLY A 1 79 ? -10.324 -14.422 39.941 1.00 91.50 79 GLY A O 1
ATOM 604 N N . LEU A 1 80 ? -11.937 -13.438 41.149 1.00 92.56 80 LEU A N 1
ATOM 605 C CA . LEU A 1 80 ? -12.547 -12.734 40.020 1.00 92.56 80 LEU A CA 1
ATOM 606 C C . LEU A 1 80 ? -11.599 -11.693 39.395 1.00 92.56 80 LEU A C 1
ATOM 608 O O . LEU A 1 80 ? -11.503 -11.612 38.170 1.00 92.56 80 LEU A O 1
ATOM 612 N N . GLY A 1 81 ? -10.839 -10.959 40.216 1.00 92.56 81 GLY A N 1
ATOM 613 C CA . GLY A 1 81 ? -9.783 -10.055 39.742 1.00 92.56 81 GLY A CA 1
ATOM 614 C C . GLY A 1 81 ? -8.693 -10.782 38.944 1.00 92.56 81 GLY A C 1
ATOM 615 O O . GLY A 1 81 ? -8.325 -10.355 37.845 1.00 92.56 81 GLY A O 1
ATOM 616 N N . VAL A 1 82 ? -8.244 -11.942 39.434 1.00 94.38 82 VAL A N 1
ATOM 617 C CA . VAL A 1 82 ? -7.263 -12.787 38.733 1.00 94.38 82 VAL A CA 1
ATOM 618 C C . VAL A 1 82 ? -7.830 -13.325 37.411 1.00 94.38 82 VAL A C 1
ATOM 620 O O . VAL A 1 82 ? -7.156 -13.268 36.384 1.00 94.38 82 VAL A O 1
ATOM 623 N N . CYS A 1 83 ? -9.086 -13.774 37.380 1.00 95.81 83 CYS A N 1
ATOM 624 C CA . CYS A 1 83 ? -9.722 -14.225 36.140 1.00 95.81 83 CYS A CA 1
ATOM 625 C C . CYS A 1 83 ? -9.835 -13.103 35.094 1.00 95.81 83 CYS A C 1
ATOM 627 O O . CYS A 1 83 ? -9.563 -13.340 33.916 1.00 95.81 83 CYS A O 1
ATOM 629 N N . LEU A 1 84 ? -10.187 -11.879 35.506 1.00 95.69 84 LEU A N 1
ATOM 630 C CA . LEU A 1 84 ? -10.275 -10.724 34.605 1.00 95.69 84 LEU A CA 1
ATOM 631 C C . LEU A 1 84 ? -8.911 -10.331 34.026 1.00 95.69 84 LEU A C 1
ATOM 633 O O . LEU A 1 84 ? -8.810 -10.059 32.828 1.00 95.69 84 LEU A O 1
ATOM 637 N N . THR A 1 85 ? -7.856 -10.341 34.847 1.00 94.38 85 THR A N 1
ATOM 638 C CA . THR A 1 85 ? -6.497 -10.046 34.366 1.00 94.38 85 THR A CA 1
ATOM 639 C C . THR A 1 85 ? -6.016 -11.092 33.366 1.00 94.38 85 THR A C 1
ATOM 641 O O . THR A 1 85 ? -5.565 -10.725 32.281 1.00 94.38 85 THR A O 1
ATOM 644 N N . LEU A 1 86 ? -6.182 -12.383 33.666 1.00 95.94 86 LEU A N 1
ATOM 645 C CA . LEU A 1 86 ? -5.815 -13.468 32.752 1.00 95.94 86 LEU A CA 1
ATOM 646 C C . LEU A 1 86 ? -6.620 -13.421 31.446 1.00 95.94 86 LEU A C 1
ATOM 648 O O . LEU A 1 86 ? -6.044 -13.554 30.366 1.00 95.94 86 LEU A O 1
ATOM 652 N N . GLY A 1 87 ? -7.929 -13.170 31.526 1.00 95.12 87 GLY A N 1
ATOM 653 C CA . GLY A 1 87 ? -8.790 -13.024 30.351 1.00 95.12 87 GLY A CA 1
ATOM 654 C C . GLY A 1 87 ? -8.383 -11.843 29.466 1.00 95.12 87 GLY A C 1
ATOM 655 O O . GLY A 1 87 ? -8.280 -11.986 28.247 1.00 95.12 87 GLY A O 1
ATOM 656 N N . GLY A 1 88 ? -8.075 -10.692 30.069 1.00 95.19 88 GLY A N 1
ATOM 657 C CA . GLY A 1 88 ? -7.577 -9.527 29.341 1.00 95.19 88 GLY A CA 1
ATOM 658 C C . GLY A 1 88 ? -6.230 -9.785 28.651 1.00 95.19 88 GLY A C 1
ATOM 659 O O . GLY A 1 88 ? -6.058 -9.410 27.490 1.00 95.19 88 GLY A O 1
ATOM 660 N N . VAL A 1 89 ? -5.294 -10.473 29.320 1.00 93.56 89 VAL A N 1
ATOM 661 C CA . VAL A 1 89 ? -3.989 -10.843 28.739 1.00 93.56 89 VAL A CA 1
ATOM 662 C C . VAL A 1 89 ? -4.169 -11.812 27.570 1.00 93.56 89 VAL A C 1
ATOM 664 O O . VAL A 1 89 ? -3.527 -11.641 26.534 1.00 93.56 89 VAL A O 1
ATOM 667 N N . ALA A 1 90 ? -5.073 -12.788 27.686 1.00 94.38 90 ALA A N 1
ATOM 668 C CA . ALA A 1 90 ? -5.385 -13.708 26.596 1.00 94.38 90 ALA A CA 1
ATOM 669 C C . ALA A 1 90 ? -5.967 -12.974 25.373 1.00 94.38 90 ALA A C 1
ATOM 671 O O . ALA A 1 90 ? -5.530 -13.215 24.247 1.00 94.38 90 ALA A O 1
ATOM 672 N N . LEU A 1 91 ? -6.895 -12.030 25.580 1.00 93.19 91 LEU A N 1
ATOM 673 C CA . LEU A 1 91 ? -7.451 -11.204 24.500 1.00 93.19 91 LEU A CA 1
ATOM 674 C C . LEU A 1 91 ? -6.392 -10.320 23.837 1.00 93.19 91 LEU A C 1
ATOM 676 O O . LEU A 1 91 ? -6.369 -10.216 22.609 1.00 93.19 91 LEU A O 1
ATOM 680 N N . LEU A 1 92 ? -5.486 -9.735 24.626 1.00 92.75 92 LEU A N 1
ATOM 681 C CA . LEU A 1 92 ? -4.335 -8.999 24.102 1.00 92.75 92 LEU A CA 1
ATOM 682 C C . LEU A 1 92 ? -3.429 -9.898 23.262 1.00 92.75 92 LEU A C 1
ATOM 684 O O . LEU A 1 92 ? -3.045 -9.507 22.164 1.00 92.75 92 LEU A O 1
ATOM 688 N N . GLY A 1 93 ? -3.146 -11.113 23.733 1.00 92.88 93 GLY A N 1
ATOM 689 C CA . GLY A 1 93 ? -2.392 -12.118 22.988 1.00 92.88 93 GLY A CA 1
ATOM 690 C C . GLY A 1 93 ? -3.045 -12.445 21.647 1.00 92.88 93 GLY A C 1
ATOM 691 O O . GLY A 1 93 ? -2.396 -12.336 20.614 1.00 92.88 93 GLY A O 1
ATOM 692 N N . VAL A 1 94 ? -4.345 -12.754 21.627 1.00 91.00 94 VAL A N 1
ATOM 693 C CA . VAL A 1 94 ? -5.087 -13.049 20.386 1.00 91.00 94 VAL A CA 1
ATOM 694 C C . VAL A 1 94 ? -5.106 -11.846 19.438 1.00 91.00 94 VAL A C 1
ATOM 696 O O . VAL A 1 94 ? -4.891 -12.010 18.233 1.00 91.00 94 VAL A O 1
ATOM 699 N N . GLY A 1 95 ? -5.327 -10.638 19.962 1.00 89.12 95 GLY A N 1
ATOM 700 C CA . GLY A 1 95 ? -5.286 -9.397 19.187 1.00 89.12 95 GLY A CA 1
ATOM 701 C C . GLY A 1 95 ? -3.914 -9.148 18.563 1.00 89.12 95 GLY A C 1
ATOM 702 O O . GLY A 1 95 ? -3.826 -8.893 17.362 1.00 89.12 95 GLY A O 1
ATOM 703 N N . CYS A 1 96 ? -2.843 -9.309 19.343 1.00 86.81 96 CYS A N 1
ATOM 704 C CA . CYS A 1 96 ? -1.464 -9.197 18.877 1.00 86.81 96 CYS A CA 1
ATOM 705 C C . CYS A 1 96 ? -1.100 -10.294 17.877 1.00 86.81 96 CYS A C 1
ATOM 707 O O . CYS A 1 96 ? -0.514 -9.982 16.850 1.00 86.81 96 CYS A O 1
ATOM 709 N N . CYS A 1 97 ? -1.479 -11.552 18.108 1.00 87.12 97 CYS A N 1
ATOM 710 C CA . CYS A 1 97 ? -1.225 -12.648 17.174 1.00 87.12 97 CYS A CA 1
ATOM 711 C C . CYS A 1 97 ? -1.933 -12.425 15.838 1.00 87.12 97 CYS A C 1
ATOM 713 O O . CYS A 1 97 ? -1.353 -12.704 14.794 1.00 87.12 97 CYS A O 1
ATOM 715 N N . ARG A 1 98 ? -3.164 -11.896 15.841 1.00 84.44 98 ARG A N 1
ATOM 716 C CA . ARG A 1 98 ? -3.840 -11.518 14.593 1.00 84.44 98 ARG A CA 1
ATOM 717 C C . ARG A 1 98 ? -3.151 -10.344 13.915 1.00 84.44 98 ARG A C 1
ATOM 719 O O . ARG A 1 98 ? -2.835 -10.457 12.739 1.00 84.44 98 ARG A O 1
ATOM 726 N N . ALA A 1 99 ? -2.819 -9.295 14.667 1.00 82.12 99 ALA A N 1
ATOM 727 C CA . ALA A 1 99 ? -2.086 -8.150 14.135 1.00 82.12 99 ALA A CA 1
ATOM 728 C C . ALA A 1 99 ? -0.726 -8.555 13.543 1.00 82.12 99 ALA A C 1
ATOM 730 O O . ALA A 1 99 ? -0.359 -8.096 12.469 1.00 82.12 99 ALA A O 1
ATOM 731 N N . MET A 1 100 ? 0.003 -9.446 14.214 1.00 78.88 100 MET A N 1
ATOM 732 C CA . MET A 1 100 ? 1.273 -9.981 13.741 1.00 78.88 100 MET A CA 1
ATOM 733 C C . MET A 1 100 ? 1.083 -10.905 12.546 1.00 78.88 100 MET A C 1
ATOM 735 O O . MET A 1 100 ? 1.862 -10.805 11.615 1.00 78.88 100 MET A O 1
ATOM 739 N N . LYS A 1 101 ? 0.051 -11.757 12.513 1.00 77.12 101 LYS A N 1
ATOM 740 C CA . LYS A 1 101 ? -0.233 -12.627 11.361 1.00 77.12 101 LYS A CA 1
ATOM 741 C C . LYS A 1 101 ? -0.498 -11.824 10.087 1.00 77.12 101 LYS A C 1
ATOM 743 O O . LYS A 1 101 ? -0.078 -12.248 9.019 1.00 77.12 101 LYS A O 1
ATOM 748 N N . ASP A 1 102 ? -1.139 -10.666 10.208 1.00 66.00 102 ASP A N 1
ATOM 749 C CA . ASP A 1 102 ? -1.341 -9.754 9.080 1.00 66.00 102 ASP A CA 1
ATOM 750 C C . ASP A 1 102 ? -0.039 -9.054 8.636 1.00 66.00 102 ASP A C 1
ATOM 752 O O . ASP A 1 102 ? 0.093 -8.709 7.469 1.00 66.00 102 ASP A O 1
ATOM 756 N N . HIS A 1 103 ? 0.929 -8.861 9.542 1.00 63.03 103 HIS A N 1
ATOM 757 C CA . HIS A 1 103 ? 2.259 -8.290 9.243 1.00 63.03 103 HIS A CA 1
ATOM 758 C C . HIS A 1 103 ? 3.282 -9.338 8.766 1.00 63.03 103 HIS A C 1
ATOM 760 O O . HIS A 1 103 ? 4.185 -9.025 8.000 1.00 63.03 103 HIS A O 1
ATOM 766 N N . LEU A 1 104 ? 3.140 -10.585 9.221 1.00 56.91 104 LEU A N 1
ATOM 767 C CA . LEU A 1 104 ? 3.983 -11.746 8.908 1.00 56.91 104 LEU A CA 1
ATOM 768 C C . LEU A 1 104 ? 3.537 -12.486 7.648 1.00 56.91 104 LEU A C 1
ATOM 770 O O . LEU A 1 104 ? 4.142 -13.494 7.290 1.00 56.91 104 LEU A O 1
ATOM 774 N N . VAL A 1 105 ? 2.523 -11.984 6.946 1.00 50.44 105 VAL A N 1
ATOM 775 C CA . VAL A 1 105 ? 2.536 -12.071 5.490 1.00 50.44 105 VAL A CA 1
ATOM 776 C C . VAL A 1 105 ? 3.327 -10.845 5.034 1.00 50.44 105 VAL A C 1
ATOM 778 O O . VAL A 1 105 ? 2.709 -9.821 4.743 1.00 50.44 105 VAL A O 1
ATOM 781 N N . PRO A 1 106 ? 4.679 -10.876 5.008 1.00 48.34 106 PRO A N 1
ATOM 782 C CA . PRO A 1 106 ? 5.386 -9.900 4.209 1.00 48.34 106 PRO A CA 1
ATOM 783 C C . PRO A 1 106 ? 4.817 -10.111 2.814 1.00 48.34 106 PRO A C 1
ATOM 785 O O . PRO A 1 106 ? 4.956 -11.196 2.244 1.00 48.34 106 PRO A O 1
ATOM 788 N N . GLY A 1 107 ? 4.076 -9.125 2.307 1.00 44.28 107 GLY A N 1
ATOM 789 C CA . GLY A 1 107 ? 3.795 -9.069 0.887 1.00 44.28 107 GLY A CA 1
ATOM 790 C C . GLY A 1 107 ? 5.148 -9.244 0.227 1.00 44.28 107 GLY A C 1
ATOM 791 O O . GLY A 1 107 ? 6.015 -8.389 0.392 1.00 44.28 107 GLY A O 1
ATOM 792 N N . VAL A 1 108 ? 5.377 -10.417 -0.369 1.00 41.31 108 VAL A N 1
ATOM 793 C CA . VAL A 1 108 ? 6.612 -10.725 -1.079 1.00 41.31 108 VAL A CA 1
ATOM 794 C C . VAL A 1 108 ? 6.810 -9.536 -2.020 1.00 41.31 108 VAL A C 1
ATOM 796 O O . VAL A 1 108 ? 5.903 -9.306 -2.831 1.00 41.31 108 VAL A O 1
ATOM 799 N N . PRO A 1 109 ? 7.892 -8.739 -1.883 1.00 48.28 109 PRO A N 1
ATOM 800 C CA . PRO A 1 109 ? 8.126 -7.525 -2.674 1.00 48.28 109 PRO A CA 1
ATOM 801 C C . PRO A 1 109 ? 8.420 -7.856 -4.149 1.00 48.28 109 PRO A C 1
ATOM 803 O O . PRO A 1 109 ? 9.498 -7.602 -4.666 1.00 48.28 109 PRO A O 1
ATOM 806 N N . GLY A 1 110 ? 7.475 -8.511 -4.821 1.00 45.09 110 GLY A N 1
ATOM 807 C CA . GLY A 1 110 ? 7.654 -9.149 -6.124 1.00 45.09 110 GLY A CA 1
ATOM 808 C C . GLY A 1 110 ? 6.360 -9.641 -6.786 1.00 45.09 110 GLY A C 1
ATOM 809 O O . GLY A 1 110 ? 6.391 -10.060 -7.939 1.00 45.09 110 GLY A O 1
ATOM 810 N N . HIS A 1 111 ? 5.199 -9.540 -6.129 1.00 47.78 111 HIS A N 1
ATOM 811 C CA . HIS A 1 111 ? 3.892 -9.740 -6.777 1.00 47.78 111 HIS A CA 1
ATOM 812 C C . HIS A 1 111 ? 3.028 -8.470 -6.722 1.00 47.78 111 HIS A C 1
ATOM 814 O O . HIS A 1 111 ? 1.845 -8.494 -6.396 1.00 47.78 111 HIS A O 1
ATOM 820 N N . PHE A 1 112 ? 3.635 -7.341 -7.097 1.00 47.56 112 PHE A N 1
ATOM 821 C CA . PHE A 1 112 ? 2.978 -6.038 -7.271 1.00 47.56 112 PHE A CA 1
ATOM 822 C C . PHE A 1 112 ? 2.055 -5.944 -8.497 1.00 47.56 112 PHE A C 1
ATOM 824 O O . PHE A 1 112 ? 1.411 -4.922 -8.695 1.00 47.56 112 PHE A O 1
ATOM 831 N N . LEU A 1 113 ? 1.925 -7.002 -9.301 1.00 53.59 113 LEU A N 1
ATOM 832 C CA . LEU A 1 113 ? 1.017 -6.996 -10.453 1.00 53.59 113 LEU A CA 1
ATOM 833 C C . LEU A 1 113 ? -0.436 -7.352 -10.101 1.00 53.59 113 LEU A C 1
ATOM 835 O O . LEU A 1 113 ? -1.289 -7.299 -10.980 1.00 53.59 113 LEU A O 1
ATOM 839 N N . LEU A 1 114 ? -0.736 -7.716 -8.845 1.00 55.53 114 LEU A N 1
ATOM 840 C CA . LEU A 1 114 ? -2.069 -8.204 -8.460 1.00 55.53 114 LEU A CA 1
ATOM 841 C C . LEU A 1 114 ? -2.663 -7.619 -7.189 1.00 55.53 114 LEU A C 1
ATOM 843 O O . LEU A 1 114 ? -3.788 -7.980 -6.852 1.00 55.53 114 LEU A O 1
ATOM 847 N N . HIS A 1 115 ? -1.970 -6.715 -6.500 1.00 47.12 115 HIS A N 1
ATOM 848 C CA . HIS A 1 115 ? -2.649 -5.902 -5.502 1.00 47.12 115 HIS A CA 1
ATOM 849 C C . HIS A 1 115 ? -3.406 -4.800 -6.246 1.00 47.12 115 HIS A C 1
ATOM 851 O O . HIS A 1 115 ? -2.761 -3.937 -6.846 1.00 47.12 115 HIS A O 1
ATOM 857 N N . PRO A 1 116 ? -4.754 -4.821 -6.254 1.00 48.50 116 PRO A N 1
ATOM 858 C CA . PRO A 1 116 ? -5.521 -3.709 -6.782 1.00 48.50 116 PRO A CA 1
ATOM 859 C C . PRO A 1 116 ? -5.049 -2.451 -6.074 1.00 48.50 116 PRO A C 1
ATOM 861 O O . PRO A 1 116 ? -4.974 -2.436 -4.841 1.00 48.50 116 PRO A O 1
ATOM 864 N N . ARG A 1 117 ? -4.722 -1.416 -6.848 1.00 48.72 117 ARG A N 1
ATOM 865 C CA . ARG A 1 117 ? -4.452 -0.078 -6.326 1.00 48.72 117 ARG A CA 1
ATOM 866 C C . ARG A 1 117 ? -5.567 0.242 -5.325 1.00 48.72 117 ARG A C 1
ATOM 868 O O . ARG A 1 117 ? -6.750 0.096 -5.639 1.00 48.72 117 ARG A O 1
ATOM 875 N N . THR A 1 118 ? -5.174 0.536 -4.093 1.00 49.72 118 THR A N 1
ATOM 876 C CA . THR A 1 118 ? -6.048 0.781 -2.942 1.00 49.72 118 THR A CA 1
ATOM 877 C C . THR A 1 118 ? -7.205 1.701 -3.334 1.00 49.72 118 THR A C 1
ATOM 879 O O . THR A 1 118 ? -7.006 2.893 -3.520 1.00 49.72 118 THR A O 1
ATOM 882 N N . GLY A 1 119 ? -8.398 1.125 -3.514 1.00 52.00 119 GLY A N 1
ATOM 883 C CA . GLY A 1 119 ? -9.596 1.851 -3.951 1.00 52.00 119 GLY A CA 1
ATOM 884 C C . GLY A 1 119 ? -10.594 0.996 -4.734 1.00 52.00 119 GLY A C 1
ATOM 885 O O . GLY A 1 119 ? -11.797 1.109 -4.516 1.00 52.00 119 GLY A O 1
ATOM 886 N N . THR A 1 120 ? -10.137 0.063 -5.574 1.00 50.19 120 THR A N 1
ATOM 887 C CA . THR A 1 120 ? -11.056 -0.788 -6.350 1.00 50.19 120 THR A CA 1
ATOM 888 C C . THR A 1 120 ? -11.437 -2.032 -5.550 1.00 50.19 120 THR A C 1
ATOM 890 O O . THR A 1 120 ? -10.706 -3.027 -5.519 1.00 50.19 120 THR A O 1
ATOM 893 N N . ARG A 1 121 ? -12.587 -1.991 -4.871 1.00 56.50 121 ARG A N 1
ATOM 894 C CA . ARG A 1 121 ? -13.193 -3.193 -4.281 1.00 56.50 121 ARG A CA 1
ATOM 895 C C . ARG A 1 121 ? -13.738 -4.070 -5.406 1.00 56.50 121 ARG A C 1
ATOM 897 O O . ARG A 1 121 ? -14.881 -3.910 -5.815 1.00 56.50 121 ARG A O 1
ATOM 904 N N . PHE A 1 122 ? -12.921 -4.990 -5.910 1.00 64.25 122 PHE A N 1
ATOM 905 C CA . PHE A 1 122 ? -13.418 -6.029 -6.808 1.00 64.25 122 PHE A CA 1
ATOM 906 C C . PHE A 1 122 ? -14.462 -6.873 -6.080 1.00 64.25 122 PHE A C 1
ATOM 908 O O . PHE A 1 122 ? -14.255 -7.285 -4.934 1.00 64.25 122 PHE A O 1
ATOM 915 N N . SER A 1 123 ? -15.586 -7.139 -6.743 1.00 75.56 123 SER A N 1
ATOM 916 C CA . SER A 1 123 ? -16.580 -8.057 -6.194 1.00 75.56 123 SER A CA 1
ATOM 917 C C . SER A 1 123 ? -15.957 -9.455 -6.029 1.00 75.56 123 SER A C 1
ATOM 919 O O . SER A 1 123 ? -15.044 -9.815 -6.783 1.00 75.56 123 SER A O 1
ATOM 921 N N . PRO A 1 124 ? -16.439 -10.294 -5.094 1.00 72.19 124 PRO A N 1
ATOM 922 C CA . PRO A 1 124 ? -15.928 -11.657 -4.925 1.00 72.19 124 PRO A CA 1
ATOM 923 C C . PRO A 1 124 ? -15.934 -12.475 -6.229 1.00 72.19 124 PRO A C 1
ATOM 925 O O . PRO A 1 124 ? -15.045 -13.293 -6.462 1.00 72.19 124 PRO A O 1
ATOM 928 N N . GLN A 1 125 ? -16.902 -12.214 -7.114 1.00 75.88 125 GLN A N 1
ATOM 929 C CA . GLN A 1 125 ? -16.995 -12.855 -8.426 1.00 75.88 125 GLN A CA 1
ATOM 930 C C . GLN A 1 125 ? -15.923 -12.349 -9.400 1.00 75.88 125 GLN A C 1
ATOM 932 O O . GLN A 1 125 ? -15.327 -13.150 -10.121 1.00 75.88 125 GLN A O 1
ATOM 937 N N . GLN A 1 126 ? -15.627 -11.045 -9.390 1.00 78.00 126 GLN A N 1
ATOM 938 C CA . GLN A 1 126 ? -14.540 -10.466 -10.184 1.00 78.00 126 GLN A CA 1
ATOM 939 C C . GLN A 1 126 ? -13.175 -10.976 -9.713 1.00 78.00 126 GLN A C 1
ATOM 941 O O . GLN A 1 126 ? -12.352 -11.352 -10.544 1.00 78.00 126 GLN A O 1
ATOM 946 N N . GLY A 1 127 ? -12.959 -11.081 -8.397 1.00 81.75 127 GLY A N 1
ATOM 947 C CA . GLY A 1 127 ? -11.741 -11.667 -7.834 1.00 81.75 127 GLY A CA 1
ATOM 948 C C . GLY A 1 127 ? -11.521 -13.107 -8.306 1.00 81.75 127 GLY A C 1
ATOM 949 O O . GLY A 1 127 ? -10.434 -13.453 -8.765 1.00 81.75 127 GLY A O 1
ATOM 950 N N . LEU A 1 128 ? -12.579 -13.925 -8.298 1.00 81.56 128 LEU A N 1
ATOM 951 C CA . LEU A 1 128 ? -12.530 -15.305 -8.787 1.00 81.56 128 LEU A CA 1
ATOM 952 C C . LEU A 1 128 ? -12.252 -15.383 -10.301 1.00 81.56 128 LEU A C 1
ATOM 954 O O . LEU A 1 128 ? -11.505 -16.251 -10.754 1.00 81.56 128 LEU A O 1
ATOM 958 N N . ALA A 1 129 ? -12.839 -14.482 -11.093 1.00 80.19 129 ALA A N 1
ATOM 959 C CA . ALA A 1 129 ? -12.610 -14.414 -12.535 1.00 80.19 129 ALA A CA 1
ATOM 960 C C . ALA A 1 129 ? -11.159 -14.026 -12.867 1.00 80.19 129 ALA A C 1
ATOM 962 O O . ALA A 1 129 ? -10.521 -14.672 -13.701 1.00 80.19 129 ALA A O 1
ATOM 963 N N . ILE A 1 130 ? -10.619 -13.026 -12.167 1.00 80.56 130 ILE A N 1
ATOM 964 C CA . ILE A 1 130 ? -9.224 -12.590 -12.296 1.00 80.56 130 ILE A CA 1
ATOM 965 C C . ILE A 1 130 ? -8.280 -13.726 -11.896 1.00 80.56 130 ILE A C 1
ATOM 967 O O . ILE A 1 130 ? -7.352 -14.045 -12.637 1.00 80.56 130 ILE A O 1
ATOM 971 N N . GLN A 1 131 ? -8.563 -14.407 -10.783 1.00 84.94 131 GLN A N 1
ATOM 972 C CA . GLN A 1 131 ? -7.767 -15.540 -10.323 1.00 84.94 131 GLN A CA 1
ATOM 973 C C . GLN A 1 131 ? -7.724 -16.674 -11.357 1.00 84.94 131 GLN A C 1
ATOM 975 O O . GLN A 1 131 ? -6.645 -17.171 -11.668 1.00 84.94 131 GLN A O 1
ATOM 980 N N . ARG A 1 132 ? -8.863 -17.037 -11.963 1.00 88.50 132 ARG A N 1
ATOM 981 C CA . ARG A 1 132 ? -8.907 -18.045 -13.040 1.00 88.50 132 ARG A CA 1
ATOM 982 C C . ARG A 1 132 ? -8.110 -17.627 -14.272 1.00 88.50 132 ARG A C 1
ATOM 984 O O . ARG A 1 132 ? -7.476 -18.471 -14.901 1.00 88.50 132 ARG A O 1
ATOM 991 N N . ARG A 1 133 ? -8.142 -16.340 -14.625 1.00 85.31 133 ARG A N 1
ATOM 992 C CA . ARG A 1 133 ? -7.380 -15.806 -15.760 1.00 85.31 133 ARG A CA 1
ATOM 993 C C . ARG A 1 133 ? -5.876 -15.896 -15.508 1.00 85.31 133 ARG A C 1
ATOM 995 O O . ARG A 1 133 ? -5.140 -16.303 -16.396 1.00 85.31 133 ARG A O 1
ATOM 1002 N N . LEU A 1 134 ? -5.431 -15.577 -14.298 1.00 86.31 134 LEU A N 1
ATOM 1003 C CA . LEU A 1 134 ? -4.018 -15.650 -13.923 1.00 86.31 134 LEU A CA 1
ATOM 1004 C C . LEU A 1 134 ? -3.519 -17.078 -13.798 1.00 86.31 134 LEU A C 1
ATOM 1006 O O . LEU A 1 134 ? -2.391 -17.350 -14.183 1.00 86.31 134 LEU A O 1
ATOM 1010 N N . ASP A 1 135 ? -4.354 -17.993 -13.310 1.00 87.69 135 ASP A N 1
ATOM 1011 C CA . ASP A 1 135 ? -4.020 -19.415 -13.303 1.00 87.69 135 ASP A CA 1
ATOM 1012 C C . ASP A 1 135 ? -3.879 -19.965 -14.724 1.00 87.69 135 ASP A C 1
ATOM 1014 O O . ASP A 1 135 ? -2.989 -20.775 -14.974 1.00 87.69 135 ASP A O 1
ATOM 1018 N N . ARG A 1 136 ? -4.706 -19.499 -15.669 1.00 85.94 136 ARG A N 1
ATOM 1019 C CA . ARG A 1 136 ? -4.552 -19.838 -17.088 1.00 85.94 136 ARG A CA 1
ATOM 1020 C C . ARG A 1 136 ? -3.217 -19.323 -17.634 1.00 85.94 136 ARG A C 1
ATOM 1022 O O . ARG A 1 136 ? -2.445 -20.128 -18.134 1.00 85.94 136 ARG A O 1
ATOM 1029 N N . ILE A 1 137 ? -2.910 -18.039 -17.435 1.00 82.25 137 ILE A N 1
ATOM 1030 C CA . ILE A 1 137 ? -1.639 -17.430 -17.869 1.00 82.25 137 ILE A CA 1
ATOM 1031 C C . ILE A 1 137 ? -0.443 -18.133 -17.220 1.00 82.25 137 ILE A C 1
ATOM 1033 O O . ILE A 1 137 ? 0.550 -18.406 -17.880 1.00 82.25 137 ILE A O 1
ATOM 1037 N N . ARG A 1 138 ? -0.524 -18.460 -15.925 1.00 83.50 138 ARG A N 1
ATOM 1038 C CA . ARG A 1 138 ? 0.553 -19.161 -15.221 1.00 83.50 138 ARG A CA 1
ATOM 1039 C C . ARG A 1 138 ? 0.777 -20.543 -15.816 1.00 83.50 138 ARG A C 1
ATOM 1041 O O . ARG A 1 138 ? 1.929 -20.908 -15.984 1.00 83.50 138 ARG A O 1
ATOM 1048 N N . ARG A 1 139 ? -0.286 -21.283 -16.148 1.00 80.12 139 ARG A N 1
ATOM 1049 C CA . ARG A 1 139 ? -0.165 -22.579 -16.832 1.00 80.12 139 ARG A CA 1
ATOM 1050 C C . ARG A 1 139 ? 0.403 -22.417 -18.236 1.00 80.12 139 ARG A C 1
ATOM 1052 O O . ARG A 1 139 ? 1.274 -23.193 -18.591 1.00 80.12 139 ARG A O 1
ATOM 1059 N N . GLU A 1 140 ? -0.021 -21.412 -18.993 1.00 75.94 140 GLU A N 1
ATOM 1060 C CA . GLU A 1 140 ? 0.531 -21.108 -20.322 1.00 75.94 140 GLU A CA 1
ATOM 1061 C C . GLU A 1 140 ? 2.028 -20.751 -20.251 1.00 75.94 140 GLU A C 1
ATOM 1063 O O . GLU A 1 140 ? 2.797 -21.201 -21.087 1.00 75.94 140 GLU A O 1
ATOM 1068 N N . MET A 1 141 ? 2.460 -20.020 -19.216 1.00 68.12 141 MET A N 1
ATOM 1069 C CA . MET A 1 141 ? 3.852 -19.580 -19.027 1.00 68.12 141 MET A CA 1
ATOM 1070 C C . MET A 1 141 ? 4.756 -20.632 -18.366 1.00 68.12 141 MET A C 1
ATOM 1072 O O . MET A 1 141 ? 5.952 -20.660 -18.624 1.00 68.12 141 MET A O 1
ATOM 1076 N N . SER A 1 142 ? 4.229 -21.475 -17.470 1.00 73.25 142 SER A N 1
ATOM 1077 C CA . SER A 1 142 ? 5.003 -22.558 -16.835 1.00 73.25 142 SER A CA 1
ATOM 1078 C C . SER A 1 142 ? 5.150 -23.777 -17.740 1.00 73.25 142 SER A C 1
ATOM 1080 O O . SER A 1 142 ? 5.981 -24.645 -17.488 1.00 73.25 142 SER A O 1
ATOM 1082 N N . SER A 1 143 ? 4.307 -23.856 -18.766 1.00 57.56 143 SER A N 1
ATOM 1083 C CA . SER A 1 143 ? 4.387 -24.847 -19.826 1.00 57.56 143 SER A CA 1
ATOM 1084 C C . SER A 1 143 ? 5.215 -24.258 -20.965 1.00 57.56 143 SER A C 1
ATOM 1086 O O . SER A 1 143 ? 4.678 -23.930 -22.014 1.00 57.56 143 SER A O 1
ATOM 1088 N N . ASP A 1 144 ? 6.540 -24.180 -20.804 1.00 48.66 144 ASP A N 1
ATOM 1089 C CA . ASP A 1 144 ? 7.446 -24.045 -21.966 1.00 48.66 144 ASP A CA 1
ATOM 1090 C C . ASP A 1 144 ? 7.249 -25.204 -22.969 1.00 48.66 144 ASP A C 1
ATOM 1092 O O . ASP A 1 144 ? 7.683 -25.159 -24.119 1.00 48.66 144 ASP A O 1
ATOM 1096 N N . SER A 1 145 ? 6.511 -26.244 -22.573 1.00 50.50 145 SER A N 1
ATOM 1097 C CA . SER A 1 145 ? 5.722 -27.035 -23.500 1.00 50.50 145 SER A CA 1
ATOM 1098 C C . SER A 1 145 ? 4.537 -26.209 -24.010 1.00 50.50 145 SER A C 1
ATOM 1100 O O . SER A 1 145 ? 3.404 -26.381 -23.552 1.00 50.50 145 SER A O 1
ATOM 1102 N N . VAL A 1 146 ? 4.786 -25.361 -25.012 1.00 50.50 146 VAL A N 1
ATOM 1103 C CA . VAL A 1 146 ? 3.795 -25.142 -26.069 1.00 50.50 146 VAL A CA 1
ATOM 1104 C C . VAL A 1 146 ? 3.274 -26.532 -26.402 1.00 50.50 146 VAL A C 1
ATOM 1106 O O . VAL A 1 146 ? 4.026 -27.366 -26.914 1.00 50.50 146 VAL A O 1
ATOM 1109 N N . GLU A 1 147 ? 2.037 -26.824 -26.005 1.00 51.09 147 GLU A N 1
ATOM 1110 C CA . GLU A 1 147 ? 1.326 -28.008 -26.447 1.00 51.09 147 GLU A CA 1
ATOM 1111 C C . GLU A 1 147 ? 1.261 -27.843 -27.961 1.00 51.09 147 GLU A C 1
ATOM 1113 O O . GLU A 1 147 ? 0.440 -27.104 -28.504 1.00 51.09 147 GLU A O 1
ATOM 1118 N N . ARG A 1 148 ? 2.260 -28.409 -28.644 1.00 51.66 148 ARG A N 1
ATOM 1119 C CA . ARG A 1 148 ? 2.280 -28.554 -30.085 1.00 51.66 148 ARG A CA 1
ATOM 1120 C C . ARG A 1 148 ? 1.045 -29.397 -30.324 1.00 51.66 148 ARG A C 1
ATOM 1122 O O . ARG A 1 148 ? 1.067 -30.595 -30.042 1.00 51.66 148 ARG A O 1
ATOM 1129 N N . GLY A 1 149 ? -0.051 -28.720 -30.676 1.00 56.12 149 GLY A N 1
ATOM 1130 C CA . GLY A 1 149 ? -1.334 -29.359 -30.916 1.00 56.12 149 GLY A CA 1
ATOM 1131 C C . GLY A 1 149 ? -1.090 -30.598 -31.770 1.00 56.12 149 GLY A C 1
ATOM 1132 O O . GLY A 1 149 ? -0.155 -30.563 -32.580 1.00 56.12 149 GLY A O 1
ATOM 1133 N N . PRO A 1 150 ? -1.847 -31.688 -31.535 1.00 58.34 150 PRO A N 1
ATOM 1134 C CA . PRO A 1 150 ? -1.620 -32.972 -32.187 1.00 58.34 150 PRO A CA 1
ATOM 1135 C C . PRO A 1 150 ? -1.320 -32.700 -33.648 1.00 58.34 150 PRO A C 1
ATOM 1137 O O . PRO A 1 150 ? -2.131 -32.041 -34.302 1.00 58.34 150 PRO A O 1
ATOM 1140 N N . GLU A 1 151 ? -0.113 -33.084 -34.077 1.00 48.72 151 GLU A N 1
ATOM 1141 C CA . GLU A 1 151 ? 0.408 -32.805 -35.409 1.00 48.72 151 GLU A CA 1
ATOM 1142 C C . GLU A 1 151 ? -0.739 -33.026 -36.392 1.00 48.72 151 GLU A C 1
ATOM 1144 O O . GLU A 1 151 ? -1.252 -34.152 -36.455 1.00 48.72 151 GLU A O 1
ATOM 1149 N N . PRO A 1 152 ? -1.265 -31.955 -37.022 1.00 54.00 152 PRO A N 1
ATOM 1150 C CA . PRO A 1 152 ? -2.461 -32.081 -37.821 1.00 54.00 152 PRO A CA 1
ATOM 1151 C C . PRO A 1 152 ? -2.125 -33.107 -38.883 1.00 54.00 152 PRO A C 1
ATOM 1153 O O . PRO A 1 152 ? -1.222 -32.897 -39.693 1.00 54.00 152 PRO A O 1
ATOM 1156 N N . THR A 1 153 ? -2.820 -34.247 -38.826 1.00 54.06 153 THR A N 1
ATOM 1157 C CA . THR A 1 153 ? -2.816 -35.219 -39.912 1.00 54.06 153 THR A CA 1
ATOM 1158 C C . THR A 1 153 ? -2.998 -34.405 -41.173 1.00 54.06 153 THR A C 1
ATOM 1160 O O . THR A 1 153 ? -3.971 -33.658 -41.266 1.00 54.06 153 THR A O 1
ATOM 1163 N N . VAL A 1 154 ? -1.983 -34.468 -42.030 1.00 51.22 154 VAL A N 1
ATOM 1164 C CA . VAL A 1 154 ? -1.679 -33.544 -43.120 1.00 51.22 154 VAL A CA 1
ATOM 1165 C C . VAL A 1 154 ? -2.864 -33.470 -44.081 1.00 51.22 154 VAL A C 1
ATOM 1167 O O . VAL A 1 154 ? -2.903 -34.132 -45.113 1.00 51.22 154 VAL A O 1
ATOM 1170 N N . LEU A 1 155 ? -3.886 -32.700 -43.720 1.00 61.28 155 LEU A N 1
ATOM 1171 C CA . LEU A 1 155 ? -4.906 -32.271 -44.650 1.00 61.28 155 LEU A CA 1
ATOM 1172 C C . LEU A 1 155 ? -4.214 -31.235 -45.537 1.00 61.28 155 LEU A C 1
ATOM 1174 O O . LEU A 1 155 ? -3.556 -30.339 -45.001 1.00 61.28 155 LEU A O 1
ATOM 1178 N N . PRO A 1 156 ? -4.284 -31.378 -46.871 1.00 61.03 156 PRO A N 1
ATOM 1179 C CA . PRO A 1 156 ? -3.594 -30.488 -47.790 1.00 61.03 156 PRO A CA 1
ATOM 1180 C C . PRO A 1 156 ? -4.002 -29.050 -47.474 1.00 61.03 156 PRO A C 1
ATOM 1182 O O . PRO A 1 156 ? -5.177 -28.695 -47.585 1.00 61.03 156 PRO A O 1
ATOM 1185 N N . LEU A 1 157 ? -3.034 -28.251 -47.009 1.00 57.38 157 LEU A N 1
ATOM 1186 C CA . LEU A 1 157 ? -3.255 -26.847 -46.695 1.00 57.38 157 LEU A CA 1
ATOM 1187 C C . LEU A 1 157 ? -3.856 -26.170 -47.937 1.00 57.38 157 LEU A C 1
ATOM 1189 O O . LEU A 1 157 ? -3.306 -26.348 -49.031 1.00 57.38 157 LEU A O 1
ATOM 1193 N N . PRO A 1 158 ? -4.945 -25.386 -47.807 1.00 61.47 158 PRO A N 1
ATOM 1194 C CA . PRO A 1 158 ? -5.332 -24.484 -48.879 1.00 61.47 158 PRO A CA 1
ATOM 1195 C C . PRO A 1 158 ? -4.131 -23.580 -49.151 1.00 61.47 158 PRO A C 1
ATOM 1197 O O . PRO A 1 158 ? -3.565 -23.012 -48.214 1.00 61.47 158 PRO A O 1
ATOM 1200 N N . SER A 1 159 ? -3.696 -23.529 -50.412 1.00 62.09 159 SER A N 1
ATOM 1201 C CA . SER A 1 159 ? -2.534 -22.754 -50.837 1.00 62.09 159 SER A CA 1
ATOM 1202 C C . SER A 1 159 ? -2.619 -21.361 -50.233 1.00 62.09 159 SER A C 1
ATOM 1204 O O . SER A 1 159 ? -3.556 -20.617 -50.525 1.00 62.09 159 SER A O 1
ATOM 1206 N N . THR A 1 160 ? -1.671 -21.037 -49.354 1.00 61.06 160 THR A N 1
ATOM 1207 C CA . THR A 1 160 ? -1.511 -19.690 -48.822 1.00 61.06 160 THR A CA 1
ATOM 1208 C C . THR A 1 160 ? -1.484 -18.749 -50.018 1.00 61.06 160 THR A C 1
ATOM 1210 O O . THR A 1 160 ? -0.649 -18.935 -50.914 1.00 61.06 160 THR A O 1
ATOM 1213 N N . PRO A 1 161 ? -2.443 -17.812 -50.107 1.00 66.38 161 PRO A N 1
ATOM 1214 C CA . PRO A 1 161 ? -2.528 -16.951 -51.260 1.00 66.38 161 PRO A CA 1
ATOM 1215 C C . PRO A 1 161 ? -1.222 -16.151 -51.301 1.00 66.38 161 PRO A C 1
ATOM 1217 O O . PRO A 1 161 ? -0.686 -15.762 -50.257 1.00 66.38 161 PRO A O 1
ATOM 1220 N N . PRO A 1 162 ? -0.620 -16.022 -52.485 1.00 69.31 162 PRO A N 1
ATOM 1221 C CA . PRO A 1 162 ? 0.731 -15.521 -52.596 1.00 69.31 162 PRO A CA 1
ATOM 1222 C C . PRO A 1 162 ? 0.850 -14.111 -51.993 1.00 69.31 162 PRO A C 1
ATOM 1224 O O . PRO A 1 162 ? -0.110 -13.342 -52.045 1.00 69.31 162 PRO A O 1
ATOM 1227 N N . PRO A 1 163 ? 2.014 -13.739 -51.438 1.00 64.12 163 PRO A N 1
ATOM 1228 C CA . PRO A 1 163 ? 2.177 -12.576 -50.557 1.00 64.12 163 PRO A CA 1
ATOM 1229 C C . PRO A 1 163 ? 1.770 -11.229 -51.178 1.00 64.12 163 PRO A C 1
ATOM 1231 O O . PRO A 1 163 ? 1.510 -10.279 -50.453 1.00 64.12 163 PRO A O 1
ATOM 1234 N N . TRP A 1 164 ? 1.655 -11.147 -52.506 1.00 69.12 164 TRP A N 1
ATOM 1235 C CA . TRP A 1 164 ? 1.164 -9.971 -53.234 1.00 69.12 164 TRP A CA 1
ATOM 1236 C C . TRP A 1 164 ? -0.369 -9.830 -53.272 1.00 69.12 164 TRP A C 1
ATOM 1238 O O . TRP A 1 164 ? -0.876 -8.846 -53.798 1.00 69.12 164 TRP A O 1
ATOM 1248 N N . THR A 1 165 ? -1.113 -10.814 -52.761 1.00 70.12 165 THR A N 1
ATOM 1249 C CA . THR A 1 165 ? -2.579 -10.754 -52.594 1.00 70.12 165 THR A CA 1
ATOM 1250 C C . THR A 1 165 ? -2.998 -10.360 -51.179 1.00 70.12 165 THR A C 1
ATOM 1252 O O . THR A 1 165 ? -4.188 -10.208 -50.915 1.00 70.12 165 THR A O 1
ATOM 1255 N N . MET A 1 166 ? -2.033 -10.169 -50.274 1.00 71.56 166 MET A N 1
ATOM 1256 C CA . MET A 1 166 ? -2.291 -9.572 -48.972 1.00 71.56 166 MET A CA 1
ATOM 1257 C C . MET A 1 166 ? -2.316 -8.057 -49.110 1.00 71.56 166 MET A C 1
ATOM 1259 O O . MET A 1 166 ? -1.380 -7.451 -49.632 1.00 71.56 166 MET A O 1
ATOM 1263 N N . GLU A 1 167 ? -3.407 -7.460 -48.644 1.00 78.94 167 GLU A N 1
ATOM 1264 C CA . GLU A 1 167 ? -3.513 -6.015 -48.515 1.00 78.94 167 GLU A CA 1
ATOM 1265 C C . GLU A 1 167 ? -2.336 -5.525 -47.651 1.00 78.94 167 GLU A C 1
ATOM 1267 O O . GLU A 1 167 ? -2.062 -6.123 -46.601 1.00 78.94 167 GLU A O 1
ATOM 1272 N N . PRO A 1 168 ? -1.571 -4.517 -48.107 1.00 82.50 168 PRO A N 1
ATOM 1273 C CA . PRO A 1 168 ? -0.454 -4.009 -47.331 1.00 82.50 168 PRO A CA 1
ATOM 1274 C C . PRO A 1 168 ? -0.966 -3.532 -45.965 1.00 82.50 168 PRO A C 1
ATOM 1276 O O . PRO A 1 168 ? -2.074 -2.995 -45.885 1.00 82.50 168 PRO A O 1
ATOM 1279 N N . PRO A 1 169 ? -0.185 -3.718 -44.884 1.00 84.44 169 PRO A N 1
ATOM 1280 C CA . PRO A 1 169 ? -0.586 -3.228 -43.574 1.00 84.44 169 PRO A CA 1
ATOM 1281 C C . PRO A 1 169 ? -0.886 -1.723 -43.656 1.00 84.44 169 PRO A C 1
ATOM 1283 O O . PRO A 1 169 ? -0.227 -1.015 -44.429 1.00 84.44 169 PRO A O 1
ATOM 1286 N N . PRO A 1 170 ? -1.875 -1.226 -42.890 1.00 88.19 170 PRO A N 1
ATOM 1287 C CA . PRO A 1 170 ? -2.237 0.184 -42.913 1.00 88.19 170 PRO A CA 1
ATOM 1288 C C . PRO A 1 170 ? -0.998 1.044 -42.660 1.00 88.19 170 PRO A C 1
ATOM 1290 O O . PRO A 1 170 ? -0.140 0.696 -41.844 1.00 88.19 170 PRO A O 1
ATOM 1293 N N . SER A 1 171 ? -0.894 2.162 -43.380 1.00 89.31 171 SER A N 1
ATOM 1294 C CA . SER A 1 171 ? 0.239 3.069 -43.213 1.00 89.31 171 SER A CA 1
ATOM 1295 C C . SER A 1 171 ? 0.294 3.586 -41.775 1.00 89.31 171 SER A C 1
ATOM 1297 O O . SER A 1 171 ? -0.738 3.740 -41.116 1.00 89.31 171 SER A O 1
ATOM 1299 N N . TYR A 1 172 ? 1.501 3.889 -41.299 1.00 86.12 172 TYR A N 1
ATOM 1300 C CA . TYR A 1 172 ? 1.710 4.467 -39.971 1.00 86.12 172 TYR A CA 1
ATOM 1301 C C . TYR A 1 172 ? 0.824 5.705 -39.741 1.00 86.12 172 TYR A C 1
ATOM 1303 O O . TYR A 1 172 ? 0.166 5.805 -38.710 1.00 86.12 172 TYR A O 1
ATOM 1311 N N . ASP A 1 173 ? 0.691 6.570 -40.750 1.00 88.69 173 ASP A N 1
ATOM 1312 C CA . ASP A 1 173 ? -0.181 7.751 -40.697 1.00 88.69 173 ASP A CA 1
ATOM 1313 C C . ASP A 1 173 ? -1.660 7.395 -40.490 1.00 88.69 173 ASP A C 1
ATOM 1315 O O . ASP A 1 173 ? -2.378 8.094 -39.778 1.00 88.69 173 ASP A O 1
ATOM 1319 N N . THR A 1 174 ? -2.123 6.282 -41.071 1.00 88.38 174 THR A N 1
ATOM 1320 C CA . THR A 1 174 ? -3.500 5.801 -40.884 1.00 88.38 174 THR A CA 1
ATOM 1321 C C . THR A 1 174 ? -3.712 5.336 -39.447 1.00 88.38 174 THR A C 1
ATOM 1323 O O . THR A 1 174 ? -4.725 5.668 -38.837 1.00 88.38 174 THR A O 1
ATOM 1326 N N . VAL A 1 175 ? -2.743 4.615 -38.877 1.00 90.00 175 VAL A N 1
ATOM 1327 C CA . VAL A 1 175 ? -2.800 4.157 -37.481 1.00 90.00 175 VAL A CA 1
ATOM 1328 C C . VAL A 1 175 ? -2.789 5.345 -36.516 1.00 90.00 175 VAL A C 1
ATOM 1330 O O . VAL A 1 175 ? -3.618 5.389 -35.608 1.00 90.00 175 VAL A O 1
ATOM 1333 N N . MET A 1 176 ? -1.921 6.334 -36.747 1.00 88.81 176 MET A N 1
ATOM 1334 C CA . MET A 1 176 ? -1.847 7.543 -35.919 1.00 88.81 176 MET A CA 1
ATOM 1335 C C . MET A 1 176 ? -3.145 8.349 -35.972 1.00 88.81 176 MET A C 1
ATOM 1337 O O . MET A 1 176 ? -3.680 8.720 -34.930 1.00 88.81 176 MET A O 1
ATOM 1341 N N . LYS A 1 177 ? -3.719 8.529 -37.165 1.00 87.69 177 LYS A N 1
ATOM 1342 C CA . LYS A 1 177 ? -4.982 9.253 -37.338 1.00 87.69 177 LYS A CA 1
ATOM 1343 C C . LYS A 1 177 ? -6.168 8.534 -36.691 1.00 87.69 177 LYS A C 1
ATOM 1345 O O . LYS A 1 177 ? -7.028 9.178 -36.099 1.00 87.69 177 LYS A O 1
ATOM 1350 N N . ILE A 1 178 ? -6.205 7.200 -36.756 1.00 89.75 178 ILE A N 1
ATOM 1351 C CA . ILE A 1 178 ? -7.203 6.394 -36.037 1.00 89.75 178 ILE A CA 1
ATOM 1352 C C . ILE A 1 178 ? -7.025 6.560 -34.524 1.00 89.75 178 ILE A C 1
ATOM 1354 O O . ILE A 1 178 ? -8.008 6.619 -33.788 1.00 89.75 178 ILE A O 1
ATOM 1358 N N . GLN A 1 179 ? -5.788 6.634 -34.035 1.00 86.19 179 GLN A N 1
ATOM 1359 C CA . GLN A 1 179 ? -5.523 6.807 -32.612 1.00 86.19 179 GLN A CA 1
ATOM 1360 C C . GLN A 1 179 ? -5.949 8.193 -32.112 1.00 86.19 179 GLN A C 1
ATOM 1362 O O . GLN A 1 179 ? -6.591 8.268 -31.067 1.00 86.19 179 GLN A O 1
ATOM 1367 N N . GLU A 1 180 ? -5.657 9.255 -32.862 1.00 88.81 180 GLU A N 1
ATOM 1368 C CA . GLU A 1 180 ? -6.135 10.617 -32.580 1.00 88.81 180 GLU A CA 1
ATOM 1369 C C . GLU A 1 180 ? -7.666 10.675 -32.588 1.00 88.81 180 GLU A C 1
ATOM 1371 O O . GLU A 1 180 ? -8.270 11.102 -31.609 1.00 88.81 180 GLU A O 1
ATOM 1376 N N . GLN A 1 181 ? -8.312 10.102 -33.608 1.00 89.25 181 GLN A N 1
ATOM 1377 C CA . GLN A 1 181 ? -9.773 10.073 -33.700 1.00 89.25 181 GLN A CA 1
ATOM 1378 C C . GLN A 1 181 ? -10.430 9.312 -32.532 1.00 89.25 181 GLN A C 1
ATOM 1380 O O . GLN A 1 181 ? -11.493 9.701 -32.050 1.00 89.25 181 GLN A O 1
ATOM 1385 N N . ASN A 1 182 ? -9.797 8.242 -32.039 1.00 87.69 182 ASN A N 1
ATOM 1386 C CA . ASN A 1 182 ? -10.258 7.535 -30.841 1.00 87.69 182 ASN A CA 1
ATOM 1387 C C . ASN A 1 182 ? -10.069 8.361 -29.558 1.00 87.69 182 ASN A C 1
ATOM 1389 O O . ASN A 1 182 ? -10.844 8.204 -28.612 1.00 87.69 182 ASN A O 1
ATOM 1393 N N . GLN A 1 183 ? -9.038 9.208 -29.490 1.00 85.62 183 GLN A N 1
ATOM 1394 C CA . GLN A 1 183 ? -8.846 10.115 -28.358 1.00 85.62 183 GLN A CA 1
ATOM 1395 C C . GLN A 1 183 ? -9.895 11.224 -28.363 1.00 85.62 183 GLN A C 1
ATOM 1397 O O . GLN A 1 183 ? -10.491 11.474 -27.317 1.00 85.62 183 GLN A O 1
ATOM 1402 N N . ASP A 1 184 ? -10.178 11.803 -29.528 1.00 91.81 184 ASP A N 1
ATOM 1403 C CA . ASP A 1 184 ? -11.203 12.834 -29.688 1.00 91.81 184 ASP A CA 1
ATOM 1404 C C . ASP A 1 184 ? -12.591 12.298 -29.312 1.00 91.81 184 ASP A C 1
ATOM 1406 O O . ASP A 1 184 ? -13.279 12.901 -28.492 1.00 91.81 184 ASP A O 1
ATOM 1410 N N . GLN A 1 185 ? -12.964 11.102 -29.792 1.00 91.19 185 GLN A N 1
ATOM 1411 C CA . GLN A 1 185 ? -14.228 10.460 -29.399 1.00 91.19 185 GLN A CA 1
ATOM 1412 C C . GLN A 1 185 ? -14.321 10.210 -27.892 1.00 91.19 185 GLN A C 1
ATOM 1414 O O . GLN A 1 185 ? -15.387 10.359 -27.297 1.00 91.19 185 GLN A O 1
ATOM 1419 N N . ARG A 1 186 ? -13.210 9.837 -27.247 1.00 90.31 186 ARG A N 1
ATOM 1420 C CA . ARG A 1 186 ? -13.190 9.621 -25.796 1.00 90.31 186 ARG A CA 1
ATOM 1421 C C . ARG A 1 186 ? -13.337 10.939 -25.029 1.00 90.31 186 ARG A C 1
ATOM 1423 O O . ARG A 1 186 ? -13.973 10.955 -23.977 1.00 90.31 186 ARG A O 1
ATOM 1430 N N . GLN A 1 187 ? -12.755 12.028 -25.529 1.00 90.38 187 GLN A N 1
ATOM 1431 C CA . GLN A 1 187 ? -12.936 13.355 -24.940 1.00 90.38 187 GLN A CA 1
ATOM 1432 C C . GLN A 1 187 ? -14.374 13.850 -25.103 1.00 90.38 187 GLN A C 1
ATOM 1434 O O . GLN A 1 187 ? -14.936 14.381 -24.147 1.00 90.38 187 GLN A O 1
ATOM 1439 N N . GLU A 1 188 ? -14.981 13.629 -26.268 1.00 94.19 188 GLU A N 1
ATOM 1440 C CA . GLU A 1 188 ? -16.372 13.994 -26.537 1.00 94.19 188 GLU A CA 1
ATOM 1441 C C . GLU A 1 188 ? -17.340 13.213 -25.637 1.00 94.19 188 GLU A C 1
ATOM 1443 O O . GLU A 1 188 ? -18.161 13.828 -24.961 1.00 94.19 188 GLU A O 1
ATOM 1448 N N . GLN A 1 189 ? -17.156 11.892 -25.496 1.00 90.56 189 GLN A N 1
ATOM 1449 C CA . GLN A 1 189 ? -17.930 11.077 -24.546 1.00 90.56 189 GLN A CA 1
ATOM 1450 C C . GLN A 1 189 ? -17.777 11.556 -23.099 1.00 90.56 189 GLN A C 1
ATOM 1452 O O . GLN A 1 189 ? -18.754 11.628 -22.362 1.00 90.56 189 GLN A O 1
ATOM 1457 N N . SER A 1 190 ? -16.561 11.919 -22.681 1.00 89.94 190 SER A N 1
ATOM 1458 C CA . SER A 1 190 ? -16.332 12.427 -21.325 1.00 89.94 190 SER A CA 1
ATOM 1459 C C . SER A 1 190 ? -16.991 13.793 -21.092 1.00 89.94 190 SER A C 1
ATOM 1461 O O . SER A 1 190 ? -17.445 14.072 -19.979 1.00 89.94 190 SER A O 1
ATOM 1463 N N . GLN A 1 191 ? -17.057 14.650 -22.118 1.00 91.88 191 GLN A N 1
ATOM 1464 C CA . GLN A 1 191 ? -17.792 15.914 -22.043 1.00 91.88 191 GLN A CA 1
ATOM 1465 C C . GLN A 1 191 ? -19.303 15.697 -21.996 1.00 91.88 191 GLN A C 1
ATOM 1467 O O . GLN A 1 191 ? -19.983 16.413 -21.264 1.00 91.88 191 GLN A O 1
ATOM 1472 N N . GLU A 1 192 ? -19.823 14.734 -22.754 1.00 94.06 192 GLU A N 1
ATOM 1473 C CA . GLU A 1 192 ? -21.241 14.378 -22.741 1.00 94.06 192 GLU A CA 1
ATOM 1474 C C . GLU A 1 192 ? -21.662 13.837 -21.369 1.00 94.06 192 GLU A C 1
ATOM 1476 O O . GLU A 1 192 ? -22.580 14.387 -20.766 1.00 94.06 192 GLU A O 1
ATOM 1481 N N . GLU A 1 193 ? -20.902 12.899 -20.794 1.00 89.81 193 GLU A N 1
ATOM 1482 C CA . GLU A 1 193 ? -21.134 12.383 -19.433 1.00 89.81 193 GLU A CA 1
ATOM 1483 C C . GLU A 1 193 ? -21.093 13.510 -18.384 1.00 89.81 193 GLU A C 1
ATOM 1485 O O . GLU A 1 193 ? -21.935 13.589 -17.491 1.00 89.81 193 GLU A O 1
ATOM 1490 N N . SER A 1 194 ? -20.154 14.452 -18.522 1.00 90.25 194 SER A N 1
ATOM 1491 C CA . SER A 1 194 ? -20.075 15.608 -17.619 1.00 90.25 194 SER A CA 1
ATOM 1492 C C . SER A 1 194 ? -21.292 16.535 -17.736 1.00 90.25 194 SER A C 1
ATOM 1494 O O . SER A 1 194 ? -21.702 17.132 -16.740 1.00 90.25 194 SER A O 1
ATOM 1496 N N . ARG A 1 195 ? -21.873 16.670 -18.936 1.00 93.50 195 ARG A N 1
ATOM 1497 C CA . ARG A 1 195 ? -23.095 17.456 -19.158 1.00 93.50 195 ARG A CA 1
ATOM 1498 C C . ARG A 1 195 ? -24.318 16.770 -18.565 1.00 93.50 195 ARG A C 1
ATOM 1500 O O . ARG A 1 195 ? -25.109 17.452 -17.923 1.00 93.50 195 ARG A O 1
ATOM 1507 N N . GLU A 1 196 ? -24.446 15.455 -18.725 1.00 91.62 196 GLU A N 1
ATOM 1508 C CA . GLU A 1 196 ? -25.545 14.686 -18.128 1.00 91.62 196 GLU A CA 1
ATOM 1509 C C . GLU A 1 196 ? -25.544 14.813 -16.601 1.00 91.62 196 GLU A C 1
ATOM 1511 O O . GLU A 1 196 ? -26.556 15.194 -16.014 1.00 91.62 196 GLU A O 1
ATOM 1516 N N . VAL A 1 197 ? -24.383 14.636 -15.962 1.00 89.00 197 VAL A N 1
ATOM 1517 C CA . VAL A 1 197 ? -24.237 14.803 -14.505 1.00 89.00 197 VAL A CA 1
ATOM 1518 C C . VAL A 1 197 ? -24.594 16.225 -14.056 1.00 89.00 197 VAL A C 1
ATOM 1520 O O . VAL A 1 197 ? -25.154 16.425 -12.975 1.00 89.00 197 VAL A O 1
ATOM 1523 N N . GLN A 1 198 ? -24.273 17.238 -14.865 1.00 87.12 198 GLN A N 1
ATOM 1524 C CA . GLN A 1 198 ? -24.632 18.618 -14.552 1.00 87.12 198 GLN A CA 1
ATOM 1525 C C . GLN A 1 198 ? -26.149 18.850 -14.648 1.00 87.12 198 GLN A C 1
ATOM 1527 O O . GLN A 1 198 ? -26.707 19.487 -13.754 1.00 87.12 198 GLN A O 1
ATOM 1532 N N . CYS A 1 199 ? -26.817 18.295 -15.663 1.00 88.06 199 CYS A N 1
ATOM 1533 C CA . CYS A 1 199 ? -28.273 18.352 -15.793 1.00 88.06 199 CYS A CA 1
ATOM 1534 C C . CYS A 1 199 ? -28.986 17.635 -14.636 1.00 88.06 199 CYS A C 1
ATOM 1536 O O . CYS A 1 199 ? -29.896 18.213 -14.047 1.00 88.06 199 CYS A O 1
ATOM 1538 N N . GLU A 1 200 ? -28.530 16.442 -14.236 1.00 88.75 200 GLU A N 1
ATOM 1539 C CA . GLU A 1 200 ? -29.096 15.723 -13.080 1.00 88.75 200 GLU A CA 1
ATOM 1540 C C . GLU A 1 200 ? -28.967 16.530 -11.779 1.00 88.75 200 GLU A C 1
ATOM 1542 O O . GLU A 1 200 ? -29.854 16.525 -10.921 1.00 88.75 200 GLU A O 1
ATOM 1547 N N . LYS A 1 201 ? -27.861 17.266 -11.621 1.00 88.06 201 LYS A N 1
ATOM 1548 C CA . LYS A 1 201 ? -27.640 18.121 -10.451 1.00 88.06 201 LYS A CA 1
ATOM 1549 C C . LYS A 1 201 ? -28.573 19.332 -10.432 1.00 88.06 201 LYS A C 1
ATOM 1551 O O . LYS A 1 201 ? -29.033 19.720 -9.357 1.00 88.06 201 LYS A O 1
ATOM 1556 N N . GLU A 1 202 ? -28.832 19.934 -11.590 1.00 89.69 202 GLU A N 1
ATOM 1557 C CA . GLU A 1 202 ? -29.784 21.041 -11.726 1.00 89.69 202 GLU A CA 1
ATOM 1558 C C . GLU A 1 202 ? -31.220 20.571 -11.456 1.00 89.69 202 GLU A C 1
ATOM 1560 O O . GLU A 1 202 ? -31.921 21.205 -10.667 1.00 89.69 202 GLU A O 1
ATOM 1565 N N . GLU A 1 203 ? -31.615 19.411 -11.987 1.00 90.00 203 GLU A N 1
ATOM 1566 C CA . GLU A 1 203 ? -32.936 18.815 -11.749 1.00 90.00 203 GLU A CA 1
ATOM 1567 C C . GLU A 1 203 ? -33.145 18.475 -10.263 1.00 90.00 203 GLU A C 1
ATOM 1569 O O . GLU A 1 203 ? -34.147 18.866 -9.662 1.00 90.00 203 GLU A O 1
ATOM 1574 N N . SER A 1 204 ? -32.151 17.857 -9.615 1.00 89.06 204 SER A N 1
ATOM 1575 C CA . SER A 1 204 ? -32.201 17.567 -8.175 1.00 89.06 204 SER A CA 1
ATOM 1576 C C . SER A 1 204 ? -32.321 18.835 -7.317 1.00 89.06 204 SER A C 1
ATOM 1578 O O . SER A 1 204 ? -33.026 18.845 -6.301 1.00 89.06 204 SER A O 1
ATOM 1580 N N . HI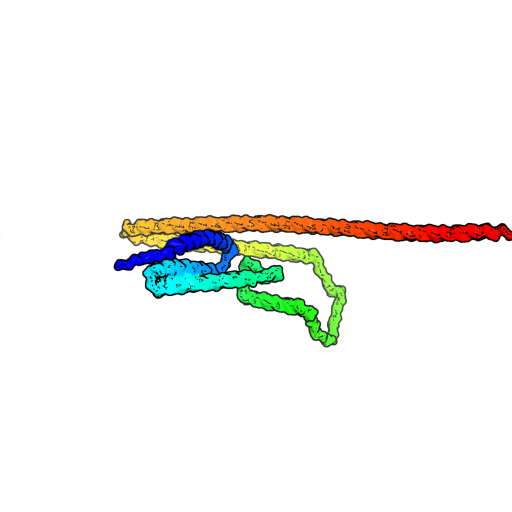S A 1 205 ? -31.661 19.925 -7.719 1.00 88.00 205 HIS A N 1
ATOM 1581 C CA . HIS A 1 205 ? -31.757 21.204 -7.020 1.00 88.00 205 HIS A CA 1
ATOM 1582 C C . HIS A 1 205 ? -33.145 21.846 -7.182 1.00 88.00 205 HIS A C 1
ATOM 1584 O O . HIS A 1 205 ? -33.691 22.380 -6.210 1.00 88.00 205 HIS A O 1
ATOM 1590 N N . GLU A 1 206 ? -33.745 21.767 -8.373 1.00 89.19 206 GLU A N 1
ATOM 1591 C CA . GLU A 1 206 ? -35.116 22.231 -8.602 1.00 89.19 206 GLU A CA 1
ATOM 1592 C C . GLU A 1 206 ? -36.140 21.412 -7.809 1.00 89.19 206 GLU A C 1
ATOM 1594 O O . GLU A 1 206 ? -36.988 22.001 -7.133 1.00 89.19 206 GLU A O 1
ATOM 1599 N N . GLU A 1 207 ? -36.036 20.079 -7.796 1.00 89.44 207 GLU A N 1
ATOM 1600 C CA . GLU A 1 207 ? -36.922 19.221 -6.998 1.00 89.44 207 GLU A CA 1
ATOM 1601 C C . GLU A 1 207 ? -36.851 19.548 -5.500 1.00 89.44 207 GLU A C 1
ATOM 1603 O O . GLU A 1 207 ? -37.878 19.638 -4.818 1.00 89.44 207 GLU A O 1
ATOM 1608 N N . HIS A 1 208 ? -35.644 19.771 -4.974 1.00 87.38 208 HIS A N 1
ATOM 1609 C CA . HIS A 1 208 ? -35.452 20.153 -3.577 1.00 87.38 208 HIS A CA 1
ATOM 1610 C C . HIS A 1 208 ? -36.061 21.533 -3.271 1.00 87.38 208 HIS A C 1
ATOM 1612 O O . HIS A 1 208 ? -36.666 21.734 -2.215 1.00 87.38 208 HIS A O 1
ATOM 1618 N N . CYS A 1 209 ? -35.947 22.488 -4.201 1.00 88.31 209 CYS A N 1
ATOM 1619 C CA . CYS A 1 209 ? -36.562 23.810 -4.082 1.00 88.31 209 CYS A CA 1
ATOM 1620 C C . CYS A 1 209 ? -38.097 23.724 -4.043 1.00 88.31 209 CYS A C 1
ATOM 1622 O O . CYS A 1 209 ? -38.735 24.321 -3.170 1.00 88.31 209 CYS A O 1
ATOM 1624 N N . TRP A 1 210 ? -38.693 22.928 -4.936 1.00 88.75 210 TRP A N 1
ATOM 1625 C CA . TRP A 1 210 ? -40.137 22.693 -4.963 1.00 88.75 210 TRP A CA 1
ATOM 1626 C C . TRP A 1 210 ? -40.644 22.024 -3.686 1.00 88.75 210 TRP A C 1
ATOM 1628 O O . TRP A 1 210 ? -41.641 22.479 -3.121 1.00 88.75 210 TRP A O 1
ATOM 1638 N N . ARG A 1 211 ? -39.930 21.010 -3.182 1.00 86.56 211 ARG A N 1
ATOM 1639 C CA . ARG A 1 211 ? -40.280 20.328 -1.929 1.00 86.56 211 ARG A CA 1
ATOM 1640 C C . ARG A 1 211 ? -40.278 21.288 -0.737 1.00 86.56 211 ARG A C 1
ATOM 1642 O O . ARG A 1 211 ? -41.253 21.339 0.007 1.00 86.56 211 ARG A O 1
ATOM 1649 N N . ASN A 1 212 ? -39.241 22.116 -0.608 1.00 83.88 212 ASN A N 1
ATOM 1650 C CA . ASN A 1 212 ? -39.163 23.115 0.462 1.00 83.88 212 ASN A CA 1
ATOM 1651 C C . ASN A 1 212 ? -40.291 24.154 0.387 1.00 83.88 212 ASN A C 1
ATOM 1653 O O . ASN A 1 212 ? -40.825 24.566 1.417 1.00 83.88 212 ASN A O 1
ATOM 1657 N N . LYS A 1 213 ? -40.671 24.582 -0.822 1.00 85.75 213 LYS A N 1
ATOM 1658 C CA . LYS A 1 213 ? -41.765 25.543 -1.013 1.00 85.75 213 LYS A CA 1
ATOM 1659 C C . LYS A 1 213 ? -43.123 24.948 -0.626 1.00 85.75 213 LYS A C 1
ATOM 1661 O O . LYS A 1 213 ? -43.954 25.657 -0.062 1.00 85.75 213 LYS A O 1
ATOM 1666 N N . GLN A 1 214 ? -43.334 23.658 -0.890 1.00 82.19 214 GLN A N 1
ATOM 1667 C CA . GLN A 1 214 ? -44.545 22.945 -0.484 1.00 82.19 214 GLN A CA 1
ATOM 1668 C C . GLN A 1 214 ? -44.640 22.819 1.046 1.00 82.19 214 GLN A C 1
ATOM 1670 O O . GLN A 1 214 ? -45.681 23.132 1.619 1.00 82.19 214 GLN A O 1
ATOM 1675 N N . GLU A 1 215 ? -43.538 22.469 1.717 1.00 77.06 215 GLU A N 1
ATOM 1676 C CA . GLU A 1 215 ? -43.488 22.386 3.185 1.00 77.06 215 GLU A CA 1
ATOM 1677 C C . GLU A 1 215 ? -43.697 23.742 3.884 1.00 77.06 215 GLU A C 1
ATOM 1679 O O . GLU A 1 215 ? -44.222 23.789 4.997 1.00 77.06 215 GLU A O 1
ATOM 1684 N N . GLN A 1 216 ? -43.294 24.856 3.261 1.00 71.25 216 GLN A N 1
ATOM 1685 C CA . GLN A 1 216 ? -43.564 26.197 3.795 1.00 71.25 216 GLN A CA 1
ATOM 1686 C C . GLN A 1 216 ? -45.036 26.599 3.645 1.00 71.25 216 GLN A C 1
ATOM 1688 O O . GLN A 1 216 ? -45.610 27.128 4.594 1.00 71.25 216 GLN A O 1
ATOM 1693 N N . GLY A 1 217 ? -45.667 26.292 2.505 1.00 67.88 217 GLY A N 1
ATOM 1694 C CA . GLY A 1 217 ? -47.089 26.582 2.288 1.00 67.88 217 GLY A CA 1
ATOM 1695 C C . GLY A 1 217 ? -48.017 25.827 3.247 1.00 67.88 217 GLY A C 1
ATOM 1696 O O . GLY A 1 217 ? -49.012 26.382 3.703 1.00 67.88 217 GLY A O 1
ATOM 1697 N N . GLU A 1 218 ? -47.676 24.590 3.621 1.00 63.59 218 GLU A N 1
ATOM 1698 C CA . GLU A 1 218 ? -48.461 23.817 4.598 1.00 63.59 218 GLU A CA 1
ATOM 1699 C C . GLU A 1 218 ? -48.332 24.349 6.036 1.00 63.59 218 GLU A C 1
ATOM 1701 O O . GLU A 1 218 ? -49.274 24.227 6.822 1.00 63.59 218 GLU A O 1
ATOM 1706 N N . LYS A 1 219 ? -47.202 24.979 6.387 1.00 60.06 219 LYS A N 1
ATOM 1707 C CA . LYS A 1 219 ? -46.994 25.575 7.718 1.00 60.06 219 LYS A CA 1
ATOM 1708 C C . LYS A 1 219 ? -47.777 26.874 7.906 1.00 60.06 219 LYS A C 1
ATOM 1710 O O . LYS A 1 219 ? -48.320 27.085 8.987 1.00 60.06 219 LYS A O 1
ATOM 1715 N N . GLU A 1 220 ? -47.902 27.698 6.865 1.00 54.19 220 GLU A N 1
ATOM 1716 C CA . GLU A 1 220 ? -48.685 28.943 6.932 1.00 54.19 220 GLU A CA 1
ATOM 1717 C C . GLU A 1 220 ? -50.199 28.685 7.078 1.00 54.19 220 GLU A C 1
ATOM 1719 O O . GLU A 1 220 ? -50.901 29.494 7.679 1.00 54.19 220 GLU A O 1
ATOM 1724 N N . CYS A 1 221 ? -50.715 27.532 6.634 1.00 52.50 221 CYS A N 1
ATOM 1725 C CA . CYS A 1 221 ? -52.129 27.173 6.813 1.00 52.50 221 CYS A CA 1
ATOM 1726 C C . CYS A 1 221 ? -52.491 26.639 8.214 1.00 52.50 221 CYS A C 1
ATOM 1728 O O . CYS A 1 221 ? -53.677 26.482 8.504 1.00 52.50 221 CYS A O 1
ATOM 1730 N N . TYR A 1 222 ? -51.514 26.360 9.085 1.00 50.50 222 TYR A N 1
ATOM 1731 C CA . TYR A 1 222 ? -51.755 25.809 10.429 1.00 50.50 222 TYR A CA 1
ATOM 1732 C C . TYR A 1 222 ? -51.611 26.832 11.570 1.00 50.50 222 TYR A C 1
ATOM 1734 O O . TYR A 1 222 ? -51.977 26.521 12.702 1.00 50.50 222 TYR A O 1
ATOM 1742 N N . GLU A 1 223 ? -51.131 28.053 11.302 1.00 51.19 223 GLU A N 1
ATOM 1743 C CA . GLU A 1 223 ? -50.953 29.094 12.333 1.00 51.19 223 GLU A CA 1
ATOM 1744 C C . GLU A 1 223 ? -52.180 30.006 12.548 1.00 51.19 223 GLU A C 1
ATOM 1746 O O . GLU A 1 223 ? -52.178 30.820 13.469 1.00 51.19 223 GLU A O 1
ATOM 1751 N N . GLU A 1 224 ? -53.274 29.842 11.793 1.00 48.38 224 GLU A N 1
ATOM 1752 C CA . GLU A 1 224 ? -54.491 30.669 11.943 1.00 48.38 224 GLU A CA 1
ATOM 1753 C C . GLU A 1 224 ? -55.538 30.083 12.915 1.00 48.38 224 GLU A C 1
ATOM 1755 O O . GLU A 1 224 ? -56.721 30.415 12.862 1.00 48.38 224 GLU A O 1
ATOM 1760 N N . SER A 1 225 ? -55.153 29.175 13.815 1.00 53.31 225 SER A N 1
ATOM 1761 C CA . SER A 1 225 ? -56.064 28.642 14.839 1.00 53.31 225 SER A CA 1
ATOM 1762 C C . SER A 1 225 ? -55.299 28.028 16.006 1.00 53.31 225 SER A C 1
ATOM 1764 O O . SER A 1 225 ? -55.185 26.816 16.052 1.00 53.31 225 SER A O 1
ATOM 1766 N N . HIS A 1 226 ? -54.783 28.821 16.951 1.00 46.06 226 HIS A N 1
ATOM 1767 C CA . HIS A 1 226 ? -54.695 28.416 18.368 1.00 46.06 226 HIS A CA 1
ATOM 1768 C C . HIS A 1 226 ? -54.200 29.574 19.259 1.00 46.06 226 HIS A C 1
ATOM 1770 O O . HIS A 1 226 ? -53.007 29.854 19.363 1.00 46.06 226 HIS A O 1
ATOM 1776 N N . GLU A 1 227 ? -55.133 30.224 19.962 1.00 52.53 227 GLU A N 1
ATOM 1777 C CA . GLU A 1 227 ? -54.839 31.069 21.124 1.00 52.53 227 GLU A CA 1
ATOM 1778 C C . GLU A 1 227 ? -54.537 30.179 22.349 1.00 52.53 227 GLU A C 1
ATOM 1780 O O . GLU A 1 227 ? -55.425 29.850 23.126 1.00 52.53 227 GLU A O 1
ATOM 1785 N N . GLU A 1 228 ? -53.275 29.793 22.553 1.00 51.53 228 GLU A N 1
ATOM 1786 C CA . GLU A 1 228 ? -52.756 29.360 23.866 1.00 51.53 228 GLU A CA 1
ATOM 1787 C C . GLU A 1 228 ? -51.355 29.958 24.098 1.00 51.53 228 GLU A C 1
ATOM 1789 O O . GLU A 1 228 ? -50.310 29.345 23.884 1.00 51.53 228 GLU A O 1
ATOM 1794 N N . HIS A 1 229 ? -51.323 31.212 24.552 1.00 53.19 229 HIS A N 1
ATOM 1795 C CA . HIS A 1 229 ? -50.132 32.075 24.616 1.00 53.19 229 HIS A CA 1
ATOM 1796 C C . HIS A 1 229 ? -49.059 31.733 25.681 1.00 53.19 229 HIS A C 1
ATOM 1798 O O . HIS A 1 229 ? -48.198 32.565 25.975 1.00 53.19 229 HIS A O 1
ATOM 1804 N N . GLY A 1 230 ? -49.052 30.527 26.253 1.00 51.72 230 GLY A N 1
ATOM 1805 C CA . GLY A 1 230 ? -48.063 30.113 27.264 1.00 51.72 230 GLY A CA 1
ATOM 1806 C C . GLY A 1 230 ? -46.983 29.163 26.742 1.00 51.72 230 GLY A C 1
ATOM 1807 O O . GLY A 1 230 ? -45.796 29.381 26.981 1.00 51.72 230 GLY A O 1
ATOM 1808 N N . TRP A 1 231 ? -47.388 28.131 26.001 1.00 52.66 231 TRP A N 1
ATOM 1809 C CA . TRP A 1 231 ? -46.504 27.042 25.564 1.00 52.66 231 TRP A CA 1
ATOM 1810 C C . TRP A 1 231 ? -45.738 27.355 24.272 1.00 52.66 231 TRP A C 1
ATOM 1812 O O . TRP A 1 231 ? -44.603 26.911 24.101 1.00 52.66 231 TRP A O 1
ATOM 1822 N N . VAL A 1 232 ? -46.293 28.219 23.415 1.00 57.66 232 VAL A N 1
ATOM 1823 C CA . VAL A 1 232 ? -45.707 28.561 22.105 1.00 57.66 232 VAL A CA 1
ATOM 1824 C C . VAL A 1 232 ? -44.334 29.237 22.220 1.00 57.66 232 VAL A C 1
ATOM 1826 O O . VAL A 1 232 ? -43.448 28.976 21.409 1.00 57.66 232 VAL A O 1
ATOM 1829 N N . LYS A 1 233 ? -44.098 30.056 23.256 1.00 64.31 233 LYS A N 1
ATOM 1830 C CA . LYS A 1 233 ? -42.803 30.743 23.426 1.00 64.31 233 LYS A CA 1
ATOM 1831 C C . LYS A 1 233 ? -41.657 29.795 23.770 1.00 64.31 233 LYS A C 1
ATOM 1833 O O . LYS A 1 233 ? -40.533 30.030 23.330 1.00 64.31 233 LYS A O 1
ATOM 1838 N N . GLN A 1 234 ? -41.921 28.743 24.545 1.00 68.56 234 GLN A N 1
ATOM 1839 C CA . GLN A 1 234 ? -40.885 27.771 24.879 1.00 68.56 234 GLN A CA 1
ATOM 1840 C C . GLN A 1 234 ? -40.546 26.915 23.655 1.00 68.56 234 GLN A C 1
ATOM 1842 O O . GLN A 1 234 ? -39.371 26.768 23.323 1.00 68.56 234 GLN A O 1
ATOM 1847 N N . GLU A 1 235 ? -41.558 26.454 22.921 1.00 71.06 235 GLU A N 1
ATOM 1848 C CA . GLU A 1 235 ? -41.355 25.638 21.723 1.00 71.06 235 GLU A CA 1
ATOM 1849 C C . GLU A 1 235 ? -40.663 26.418 20.587 1.00 71.06 235 GLU A C 1
ATOM 1851 O O . GLU A 1 235 ? -39.780 25.879 19.921 1.00 71.06 235 GLU A O 1
ATOM 1856 N N . GLN A 1 236 ? -40.977 27.709 20.400 1.00 73.94 236 GLN A N 1
ATOM 1857 C CA . GLN A 1 236 ? -40.234 28.572 19.469 1.00 73.94 236 GLN A CA 1
ATOM 1858 C C . GLN A 1 236 ? -38.767 28.743 19.887 1.00 73.94 236 GLN A C 1
ATOM 1860 O O . GLN A 1 236 ? -37.882 28.637 19.041 1.00 73.94 236 GLN A O 1
ATOM 1865 N N . SER A 1 237 ? -38.484 28.928 21.183 1.00 75.62 237 SER A N 1
ATOM 1866 C CA . SER A 1 237 ? -37.099 29.052 21.662 1.00 75.62 237 SER A CA 1
ATOM 1867 C C . SER A 1 237 ? -36.283 27.766 21.470 1.00 75.62 237 SER A C 1
ATOM 1869 O O . SER A 1 237 ? -35.097 27.823 21.139 1.00 75.62 237 SER A O 1
ATOM 1871 N N . GLU A 1 238 ? -36.917 26.597 21.602 1.00 82.25 238 GLU A N 1
ATOM 1872 C CA . GLU A 1 238 ? -36.279 25.310 21.325 1.00 82.25 238 GLU A CA 1
ATOM 1873 C C . GLU A 1 238 ? -36.045 25.127 19.820 1.00 82.25 238 GLU A C 1
ATOM 1875 O O . GLU A 1 238 ? -34.940 24.758 19.424 1.00 82.25 238 GLU A O 1
ATOM 1880 N N . LYS A 1 239 ? -37.019 25.470 18.965 1.00 85.31 239 LYS A N 1
ATOM 1881 C CA . LYS A 1 239 ? -36.868 25.429 17.496 1.00 85.31 239 LYS A CA 1
ATOM 1882 C C . LYS A 1 239 ? -35.747 26.344 16.991 1.00 85.31 239 LYS A C 1
ATOM 1884 O O . LYS A 1 239 ? -34.973 25.939 16.120 1.00 85.31 239 LYS A O 1
ATOM 1889 N N . GLU A 1 240 ? -35.602 27.541 17.557 1.00 84.19 240 GLU A N 1
ATOM 1890 C CA . GLU A 1 240 ? -34.487 28.442 17.241 1.00 84.19 240 GLU A CA 1
ATOM 1891 C C . GLU A 1 240 ? -33.136 27.880 17.708 1.00 84.19 240 GLU A C 1
ATOM 1893 O O . GLU A 1 240 ? -32.135 27.999 16.998 1.00 84.19 240 GLU A O 1
ATOM 1898 N N . SER A 1 241 ? -33.100 27.229 18.875 1.00 89.31 241 SER A N 1
ATOM 1899 C CA . SER A 1 241 ? -31.895 26.571 19.395 1.00 89.31 241 SER A CA 1
ATOM 1900 C C . SER A 1 241 ? -31.447 25.415 18.494 1.00 89.31 241 SER A C 1
ATOM 1902 O O . SER A 1 241 ? -30.276 25.344 18.113 1.00 89.31 241 SER A O 1
ATOM 1904 N N . TRP A 1 242 ? -32.384 24.561 18.067 1.00 87.75 242 TRP A N 1
ATOM 1905 C CA . TRP A 1 242 ? -32.115 23.471 17.126 1.00 87.75 242 TRP A CA 1
ATOM 1906 C C . TRP A 1 242 ? -31.657 23.985 15.759 1.00 87.75 242 TRP A C 1
ATOM 1908 O O . TRP A 1 242 ? -30.686 23.466 15.215 1.00 87.75 242 TRP A O 1
ATOM 1918 N N . SER A 1 243 ? -32.271 25.056 15.251 1.00 89.44 243 SER A N 1
ATOM 1919 C CA . SER A 1 243 ? -31.873 25.666 13.973 1.00 89.44 243 SER A CA 1
ATOM 1920 C C . SER A 1 243 ? -30.447 26.224 14.022 1.00 89.44 243 SER A C 1
ATOM 1922 O O . SER A 1 243 ? -29.671 26.033 13.086 1.00 89.44 243 SER A O 1
ATOM 1924 N N . ARG A 1 244 ? -30.055 26.864 15.135 1.00 90.19 244 ARG A N 1
ATOM 1925 C CA . ARG A 1 244 ? -28.671 27.331 15.336 1.00 90.19 244 ARG A CA 1
ATOM 1926 C C . ARG A 1 244 ? -27.683 26.174 15.425 1.00 90.19 244 ARG A C 1
ATOM 1928 O O . ARG A 1 244 ? -26.582 26.286 14.887 1.00 90.19 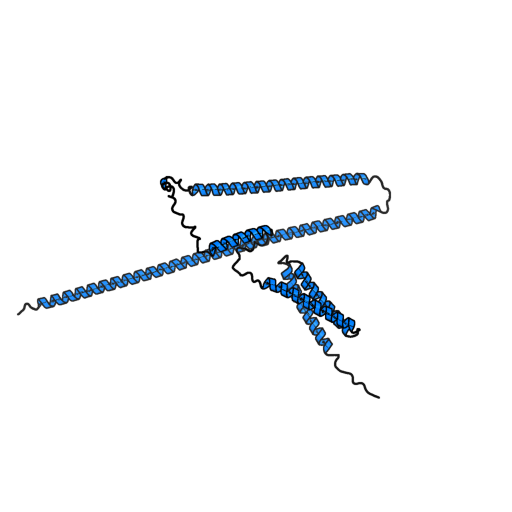244 ARG A O 1
ATOM 1935 N N . LEU A 1 245 ? -28.062 25.082 16.090 1.00 90.38 245 LEU A N 1
ATOM 1936 C CA . LEU A 1 245 ? -27.220 23.894 16.192 1.00 90.38 245 LEU A CA 1
ATOM 1937 C C . LEU A 1 245 ? -26.995 23.272 14.808 1.00 90.38 245 LEU A C 1
ATOM 1939 O O . LEU A 1 245 ? -25.849 23.077 14.411 1.00 90.38 245 LEU A O 1
ATOM 1943 N N . GLU A 1 246 ? -28.063 23.055 14.042 1.00 89.75 246 GLU A N 1
ATOM 1944 C CA . GLU A 1 246 ? -27.993 22.465 12.702 1.00 89.75 246 GLU A CA 1
ATOM 1945 C C . GLU A 1 246 ? -27.179 23.339 11.736 1.00 89.75 246 GLU A C 1
ATOM 1947 O O . GLU A 1 246 ? -26.357 22.839 10.967 1.00 89.75 246 GLU A O 1
ATOM 1952 N N . GLN A 1 247 ? -27.344 24.664 11.808 1.00 89.06 247 GLN A N 1
ATOM 1953 C CA . GLN A 1 247 ? -26.547 25.597 11.015 1.00 89.06 247 GLN A CA 1
ATOM 1954 C C . GLN A 1 247 ? -25.061 25.543 11.408 1.00 89.06 247 GLN A C 1
ATOM 1956 O O 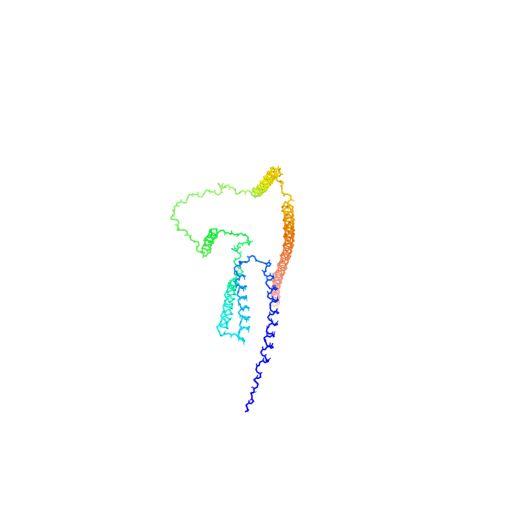. GLN A 1 247 ? -24.197 25.523 10.532 1.00 89.06 247 GLN A O 1
ATOM 1961 N N . SER A 1 248 ? -24.753 25.424 12.704 1.00 89.31 248 SER A N 1
ATOM 1962 C CA . SER A 1 248 ? -23.372 25.266 13.178 1.00 89.31 248 SER A CA 1
ATOM 1963 C C . SER A 1 248 ? -22.737 23.938 12.743 1.00 89.31 248 SER A C 1
ATOM 1965 O O . SER A 1 248 ? -21.551 23.904 12.407 1.00 89.31 248 SER A O 1
ATOM 1967 N N . GLU A 1 249 ? -23.515 22.853 12.675 1.00 92.06 249 GLU A N 1
ATOM 1968 C CA . GLU A 1 249 ? -23.044 21.563 12.171 1.00 92.06 249 GLU A CA 1
ATOM 1969 C C . GLU A 1 249 ? -22.786 21.618 10.664 1.00 92.06 249 GLU A C 1
ATOM 1971 O O . GLU A 1 249 ? -21.730 21.171 10.218 1.00 92.06 249 GLU A O 1
ATOM 1976 N N . LYS A 1 250 ? -23.682 22.234 9.881 1.00 92.56 250 LYS A N 1
ATOM 1977 C CA . LYS A 1 250 ? -23.478 22.444 8.436 1.00 92.56 250 LYS A CA 1
ATOM 1978 C C . LYS A 1 250 ? -22.215 23.261 8.156 1.00 92.56 250 LYS A C 1
ATOM 1980 O O . LYS A 1 250 ? -21.431 22.898 7.280 1.00 92.56 250 LYS A O 1
ATOM 1985 N N . GLU A 1 251 ? -21.967 24.318 8.928 1.00 91.94 251 GLU A N 1
ATOM 1986 C CA . GLU A 1 251 ? -20.732 25.103 8.817 1.00 91.94 251 GLU A CA 1
ATOM 1987 C C . GLU A 1 251 ? -19.486 24.297 9.212 1.00 91.94 251 GLU A C 1
ATOM 1989 O O . GLU A 1 251 ? -18.437 24.427 8.576 1.00 91.94 251 GLU A O 1
ATOM 1994 N N . SER A 1 252 ? -19.585 23.443 10.236 1.00 93.00 252 SER A N 1
ATOM 1995 C CA . SER A 1 252 ? -18.490 22.562 10.653 1.00 93.00 252 SER A CA 1
ATOM 1996 C C . SER A 1 252 ? -18.140 21.543 9.566 1.00 93.00 252 SER A C 1
ATOM 1998 O O . SER A 1 252 ? -16.969 21.417 9.197 1.00 93.00 252 SER A O 1
ATOM 2000 N N . TRP A 1 253 ? -19.154 20.895 8.987 1.00 87.25 253 TRP A N 1
ATOM 2001 C CA . TRP A 1 253 ? -18.999 19.972 7.864 1.00 87.25 253 TRP A CA 1
ATOM 2002 C C . TRP A 1 253 ? -18.395 20.658 6.639 1.00 87.25 253 TRP A C 1
ATOM 2004 O O . TRP A 1 253 ? -17.429 20.147 6.077 1.00 87.25 253 TRP A O 1
ATOM 2014 N N . SER A 1 254 ? -18.876 21.852 6.283 1.00 91.12 254 SER A N 1
ATOM 2015 C CA . SER A 1 254 ? -18.340 22.618 5.151 1.00 91.12 254 SER A CA 1
ATOM 2016 C C . SER A 1 254 ? -16.861 22.982 5.342 1.00 91.12 254 SER A C 1
ATOM 2018 O O . SER A 1 254 ? -16.052 22.816 4.427 1.00 91.12 254 SER A O 1
ATOM 2020 N N . ARG A 1 255 ? -16.457 23.398 6.553 1.00 92.19 255 ARG A N 1
ATOM 2021 C CA . ARG A 1 255 ? -15.040 23.656 6.874 1.00 92.19 255 ARG A CA 1
ATOM 2022 C C . ARG A 1 255 ? -14.194 22.389 6.797 1.00 92.19 255 ARG A C 1
ATOM 2024 O O . ARG A 1 255 ? -13.064 22.443 6.313 1.00 92.19 255 ARG A O 1
ATOM 2031 N N . GLN A 1 256 ? -14.715 21.262 7.276 1.00 89.44 256 GLN A N 1
ATOM 2032 C CA . GLN A 1 256 ? -14.010 19.985 7.220 1.00 89.44 256 GLN A CA 1
ATOM 2033 C C . GLN A 1 256 ? -13.821 19.511 5.771 1.00 89.44 256 GLN A C 1
ATOM 2035 O O . GLN A 1 256 ? -12.740 19.043 5.411 1.00 89.44 256 GLN A O 1
ATOM 2040 N N . GLU A 1 257 ? -14.836 19.681 4.928 1.00 89.56 257 GLU A N 1
ATOM 2041 C CA . GLU A 1 257 ? -14.780 19.347 3.507 1.00 89.56 257 GLU A CA 1
ATOM 2042 C C . GLU A 1 257 ? -13.769 20.234 2.765 1.00 89.56 257 GLU A C 1
ATOM 2044 O O . GLU A 1 257 ? -12.890 19.710 2.076 1.00 89.56 257 GLU A O 1
ATOM 2049 N N . GLN A 1 258 ? -13.773 21.550 3.009 1.00 90.81 258 GLN A N 1
ATOM 2050 C CA . GLN A 1 258 ? -12.761 22.468 2.468 1.00 90.81 258 GLN A CA 1
ATOM 2051 C C . GLN A 1 258 ? -11.335 22.080 2.884 1.00 90.81 258 GLN A C 1
ATOM 2053 O O . GLN A 1 258 ? -10.437 22.050 2.042 1.00 90.81 258 GLN A O 1
ATOM 2058 N N . GLN A 1 259 ? -11.122 21.716 4.154 1.00 90.62 259 GLN A N 1
ATOM 2059 C CA . GLN A 1 259 ? -9.817 21.238 4.625 1.00 90.62 259 GLN A CA 1
ATOM 2060 C C . GLN A 1 259 ? -9.402 19.925 3.952 1.00 90.62 259 GLN A C 1
ATOM 2062 O O . GLN A 1 259 ? -8.219 19.728 3.663 1.00 90.62 259 GLN A O 1
ATOM 2067 N N . SER A 1 260 ? -10.352 19.024 3.688 1.00 86.69 260 SER A N 1
ATOM 2068 C CA . SER A 1 260 ? -10.066 17.763 3.000 1.00 86.69 260 SER A CA 1
ATOM 2069 C C . SER A 1 260 ? -9.650 17.988 1.542 1.00 86.69 260 SER A C 1
ATOM 2071 O O . SER A 1 260 ? -8.655 17.410 1.099 1.00 86.69 260 SER A O 1
ATOM 2073 N N . HIS A 1 261 ? -10.327 18.902 0.838 1.00 88.00 261 HIS A N 1
ATOM 2074 C CA . HIS A 1 261 ? -9.965 19.303 -0.517 1.00 88.00 261 HIS A CA 1
ATOM 2075 C C . HIS A 1 261 ? -8.594 19.980 -0.550 1.00 88.00 261 HIS A C 1
ATOM 2077 O O . HIS A 1 261 ? -7.743 19.572 -1.336 1.00 88.00 261 HIS A O 1
ATOM 2083 N N . GLU A 1 262 ? -8.330 20.955 0.326 1.00 91.31 262 GLU A N 1
ATOM 2084 C CA . GLU A 1 262 ? -7.030 21.640 0.373 1.00 91.31 262 GLU A CA 1
ATOM 2085 C C . GLU A 1 262 ? -5.880 20.655 0.627 1.00 91.31 262 GLU A C 1
ATOM 2087 O O . GLU A 1 262 ? -4.827 20.735 -0.010 1.00 91.31 262 GLU A O 1
ATOM 2092 N N . LYS A 1 263 ? -6.091 19.683 1.522 1.00 90.50 263 LYS A N 1
ATOM 2093 C CA . LYS A 1 263 ? -5.104 18.637 1.790 1.00 90.50 263 LYS A CA 1
ATOM 2094 C C . LYS A 1 263 ? -4.872 17.750 0.566 1.00 90.50 263 LYS A C 1
ATOM 2096 O O . LYS A 1 263 ? -3.719 17.504 0.226 1.00 90.50 263 LYS A O 1
ATOM 2101 N N . SER A 1 264 ? -5.938 17.332 -0.116 1.00 91.19 264 SER A N 1
ATOM 2102 C CA . SER A 1 264 ? -5.838 16.535 -1.344 1.00 91.19 264 SER A CA 1
ATOM 2103 C C . SER A 1 264 ? -5.098 17.279 -2.459 1.00 91.19 264 SER A C 1
ATOM 2105 O O . SER A 1 264 ? -4.303 16.672 -3.173 1.00 91.19 264 SER A O 1
ATOM 2107 N N . TYR A 1 265 ? -5.321 18.589 -2.606 1.00 87.00 265 TYR A N 1
ATOM 2108 C CA . TYR A 1 265 ? -4.604 19.406 -3.586 1.00 87.00 265 TYR A CA 1
ATOM 2109 C C . TYR A 1 265 ? -3.111 19.517 -3.265 1.00 87.00 265 TYR A C 1
ATOM 2111 O O . TYR A 1 265 ? -2.288 19.398 -4.173 1.00 87.00 265 TYR A O 1
ATOM 2119 N N . LYS A 1 266 ? -2.747 19.706 -1.989 1.00 90.31 266 LYS A N 1
ATOM 2120 C CA . LYS A 1 266 ? -1.337 19.737 -1.565 1.00 90.31 266 LYS A CA 1
ATOM 2121 C C . LYS A 1 266 ? -0.646 18.396 -1.798 1.00 90.31 266 LYS A C 1
ATOM 2123 O O . LYS A 1 266 ? 0.446 18.379 -2.350 1.00 90.31 266 LYS A O 1
ATOM 2128 N N . GLU A 1 267 ? -1.303 17.290 -1.457 1.00 88.19 267 GLU A N 1
ATOM 2129 C CA . GLU A 1 267 ? -0.777 15.938 -1.680 1.00 88.19 267 GLU A CA 1
ATOM 2130 C C . GLU A 1 267 ? -0.561 15.662 -3.177 1.00 88.19 267 GLU A C 1
ATOM 2132 O O . GLU A 1 267 ? 0.513 15.220 -3.577 1.00 88.19 267 GLU A O 1
ATOM 2137 N N . SER A 1 268 ? -1.513 16.049 -4.033 1.00 89.81 268 SER A N 1
ATOM 2138 C CA . SER A 1 268 ? -1.355 15.930 -5.488 1.00 89.81 268 SER A CA 1
ATOM 2139 C C . SER A 1 268 ? -0.214 16.798 -6.043 1.00 89.81 268 SER A C 1
ATOM 2141 O O . SER A 1 268 ? 0.515 16.365 -6.937 1.00 89.81 268 SER A O 1
ATOM 2143 N N . GLN A 1 269 ? -0.009 18.009 -5.507 1.00 89.38 269 GLN A N 1
ATOM 2144 C CA . GLN A 1 269 ? 1.135 18.845 -5.889 1.00 89.38 269 GLN A CA 1
ATOM 2145 C C . GLN A 1 269 ? 2.474 18.239 -5.459 1.00 89.38 269 GLN A C 1
ATOM 2147 O O . GLN A 1 269 ? 3.435 18.281 -6.231 1.00 89.38 269 GLN A O 1
ATOM 2152 N N . GLU A 1 270 ? 2.546 17.660 -4.261 1.00 90.56 270 GLU A N 1
ATOM 2153 C CA . GLU A 1 270 ? 3.744 16.964 -3.792 1.00 90.56 270 GLU A CA 1
ATOM 2154 C C . GLU A 1 270 ? 4.053 15.753 -4.680 1.00 90.56 270 GLU A C 1
ATOM 2156 O O . GLU A 1 270 ? 5.186 15.624 -5.142 1.00 90.56 270 GLU A O 1
ATOM 2161 N N . GLU A 1 271 ? 3.059 14.926 -5.019 1.00 87.06 271 GLU A N 1
ATOM 2162 C CA . GLU A 1 271 ? 3.236 13.790 -5.937 1.00 87.06 271 GLU A CA 1
ATOM 2163 C C . GLU A 1 271 ? 3.753 14.223 -7.319 1.00 87.06 271 GLU A C 1
ATOM 2165 O O . GLU A 1 271 ? 4.667 13.602 -7.869 1.00 87.06 271 GLU A O 1
ATOM 2170 N N . GLN A 1 272 ? 3.231 15.322 -7.875 1.00 84.69 272 GLN A N 1
ATOM 2171 C CA . GLN A 1 272 ? 3.739 15.869 -9.137 1.00 84.69 272 GLN A CA 1
ATOM 2172 C C . GLN A 1 272 ? 5.183 16.375 -9.018 1.00 84.69 272 GLN A C 1
ATOM 2174 O O . GLN A 1 272 ? 5.964 16.228 -9.962 1.00 84.69 272 GLN A O 1
ATOM 2179 N N . SER A 1 273 ? 5.553 16.966 -7.879 1.00 90.12 273 SER A N 1
ATOM 2180 C CA . SER A 1 273 ? 6.927 17.408 -7.619 1.00 90.12 273 SER A CA 1
ATOM 2181 C C . SER A 1 273 ? 7.890 16.221 -7.538 1.00 90.12 273 SER A C 1
ATOM 2183 O O . SER A 1 273 ? 8.945 16.247 -8.174 1.00 90.12 273 SER A O 1
ATOM 2185 N N . TRP A 1 274 ? 7.509 15.159 -6.823 1.00 83.56 274 TRP A N 1
ATOM 2186 C CA . TRP A 1 274 ? 8.288 13.921 -6.735 1.00 83.56 274 TRP A CA 1
ATOM 2187 C C . TRP A 1 274 ? 8.462 13.257 -8.100 1.00 83.56 274 TRP A C 1
ATOM 2189 O O . TRP A 1 274 ? 9.579 12.902 -8.467 1.00 83.56 274 TRP A O 1
ATOM 2199 N N . SER A 1 275 ? 7.391 13.173 -8.894 1.00 83.31 275 SER A N 1
ATOM 2200 C CA . SER A 1 275 ? 7.448 12.582 -10.235 1.00 83.31 275 SER A CA 1
ATOM 2201 C C . SER A 1 275 ? 8.394 13.344 -11.173 1.00 83.31 275 SER A C 1
ATOM 2203 O O . SER A 1 275 ? 9.173 12.727 -11.902 1.00 83.31 275 SER A O 1
ATOM 2205 N N . LYS A 1 276 ? 8.399 14.684 -11.119 1.00 88.00 276 LYS A N 1
ATOM 2206 C CA . LYS A 1 276 ? 9.348 15.508 -11.889 1.00 88.00 276 LYS A CA 1
ATOM 2207 C C . LYS A 1 276 ? 10.794 15.290 -11.448 1.00 88.00 276 LYS A C 1
ATOM 2209 O O . LYS A 1 276 ? 11.685 15.241 -12.295 1.00 88.00 276 LYS A O 1
ATOM 2214 N N . GLN A 1 277 ? 11.031 15.161 -10.144 1.00 86.00 277 GLN A N 1
ATOM 2215 C CA . GLN A 1 277 ? 12.369 14.915 -9.613 1.00 86.00 277 GLN A CA 1
ATOM 2216 C C . GLN A 1 277 ? 12.894 13.534 -10.026 1.00 86.00 277 GLN A C 1
ATOM 2218 O O . GLN A 1 277 ? 14.023 13.433 -10.502 1.00 86.00 277 GLN A O 1
ATOM 2223 N N . GLU A 1 278 ? 12.067 12.495 -9.916 1.00 83.44 278 GLU A N 1
ATOM 2224 C CA . GLU A 1 278 ? 12.431 11.125 -10.289 1.00 83.44 278 GLU A CA 1
ATOM 2225 C C . GLU A 1 278 ? 12.721 11.003 -11.794 1.00 83.44 278 GLU A C 1
ATOM 2227 O O . GLU A 1 278 ? 13.714 10.390 -12.193 1.00 83.44 278 GLU A O 1
ATOM 2232 N N . HIS A 1 279 ? 11.918 11.659 -12.641 1.00 82.06 279 HIS A N 1
ATOM 2233 C CA . HIS A 1 279 ? 12.176 11.702 -14.081 1.00 82.06 279 HIS A CA 1
ATOM 2234 C C . HIS A 1 279 ? 13.508 12.400 -14.403 1.00 82.06 279 HIS A C 1
ATOM 2236 O O . HIS A 1 279 ? 14.284 11.907 -15.222 1.00 82.06 279 HIS A O 1
ATOM 2242 N N . GLY A 1 280 ? 13.813 13.511 -13.723 1.00 84.31 280 GLY A N 1
ATOM 2243 C CA . GLY A 1 280 ? 15.076 14.230 -13.900 1.00 84.31 280 GLY A CA 1
ATOM 2244 C C . GLY A 1 280 ? 16.306 13.435 -13.443 1.00 84.31 280 GLY A C 1
ATOM 2245 O O . GLY A 1 280 ? 17.362 13.511 -14.074 1.00 84.31 280 GLY A O 1
ATOM 2246 N N . GLU A 1 281 ? 16.193 12.643 -12.372 1.00 81.94 281 GLU A N 1
ATOM 2247 C CA . GLU A 1 281 ? 17.268 11.737 -11.945 1.00 81.94 281 GLU A CA 1
ATOM 2248 C C . GLU A 1 281 ? 17.471 10.583 -12.929 1.00 81.94 281 GLU A C 1
ATOM 2250 O O . GLU A 1 281 ? 18.614 10.231 -13.232 1.00 81.94 281 GLU A O 1
ATOM 2255 N N . LYS A 1 282 ? 16.384 10.032 -13.480 1.00 84.62 282 LYS A N 1
ATOM 2256 C CA . LYS A 1 282 ? 16.457 8.972 -14.488 1.00 84.62 282 LYS A CA 1
ATOM 2257 C C . LYS A 1 282 ? 17.161 9.447 -15.760 1.00 84.62 282 LYS A C 1
ATOM 2259 O O . LYS A 1 282 ? 18.090 8.777 -16.202 1.00 84.62 282 LYS A O 1
ATOM 2264 N N . GLU A 1 283 ? 16.801 10.620 -16.284 1.00 83.88 283 GLU A N 1
ATOM 2265 C CA . GLU A 1 283 ? 17.475 11.214 -17.450 1.00 83.88 283 GLU A CA 1
ATOM 2266 C C . GLU A 1 283 ? 18.961 11.485 -17.185 1.00 83.88 283 GLU A C 1
ATOM 2268 O O . GLU A 1 283 ? 19.813 11.217 -18.034 1.00 83.88 283 GLU A O 1
ATOM 2273 N N . ARG A 1 284 ? 19.309 11.979 -15.988 1.00 85.62 284 ARG A N 1
ATOM 2274 C CA . ARG A 1 284 ? 20.711 12.232 -15.623 1.00 85.62 284 ARG A CA 1
ATOM 2275 C C . ARG A 1 284 ? 21.521 10.934 -15.544 1.00 85.62 284 ARG A C 1
ATOM 2277 O O . ARG A 1 284 ? 22.675 10.910 -15.971 1.00 85.62 284 ARG A O 1
ATOM 2284 N N . ASN A 1 285 ? 20.925 9.864 -15.021 1.00 86.69 285 ASN A N 1
ATOM 2285 C CA . ASN A 1 285 ? 21.560 8.550 -14.943 1.00 86.69 285 ASN A CA 1
ATOM 2286 C C . ASN A 1 285 ? 21.715 7.901 -16.323 1.00 86.69 285 ASN A C 1
ATOM 2288 O O . ASN A 1 285 ? 22.762 7.322 -16.602 1.00 86.69 285 ASN A O 1
ATOM 2292 N N . GLU A 1 286 ? 20.714 8.032 -17.193 1.00 86.44 286 GLU A N 1
ATOM 2293 C CA . GLU A 1 286 ? 20.763 7.519 -18.564 1.00 86.44 286 GLU A CA 1
ATOM 2294 C C . GLU A 1 286 ? 21.846 8.228 -19.383 1.00 86.44 286 GLU A C 1
ATOM 2296 O O . GLU A 1 286 ? 22.701 7.568 -19.973 1.00 86.44 286 GLU A O 1
ATOM 2301 N N . LYS A 1 287 ? 21.917 9.562 -19.291 1.00 88.94 287 LYS A N 1
ATOM 2302 C CA . LYS A 1 287 ? 22.977 10.347 -19.931 1.00 88.94 287 LYS A CA 1
ATOM 2303 C C . LYS A 1 287 ? 24.374 9.984 -19.414 1.00 88.94 287 LYS A C 1
ATOM 2305 O O . LYS A 1 287 ? 25.308 9.853 -20.197 1.00 88.94 287 LYS A O 1
ATOM 2310 N N . SER A 1 288 ? 24.518 9.769 -18.105 1.00 89.50 288 SER A N 1
ATOM 2311 C CA . SER A 1 288 ? 25.780 9.315 -17.500 1.00 89.50 288 SER A CA 1
ATOM 2312 C C . SER A 1 288 ? 26.193 7.925 -18.003 1.00 89.50 288 SER A C 1
ATOM 2314 O O . SER A 1 288 ? 27.364 7.682 -18.296 1.00 89.50 288 SER A O 1
ATOM 2316 N N . HIS A 1 289 ? 25.233 7.008 -18.153 1.00 88.50 289 HIS A N 1
ATOM 2317 C CA . HIS A 1 289 ? 25.494 5.676 -18.694 1.00 88.50 289 HIS A CA 1
ATOM 2318 C C . HIS A 1 289 ? 25.903 5.729 -20.174 1.00 88.50 289 HIS A C 1
ATOM 2320 O O . HIS A 1 289 ? 26.822 5.017 -20.585 1.00 88.50 289 HIS A O 1
ATOM 2326 N N . GLU A 1 290 ? 25.269 6.595 -20.967 1.00 90.56 290 GLU A N 1
ATOM 2327 C CA . GLU A 1 290 ? 25.632 6.823 -22.366 1.00 90.56 290 GLU A CA 1
ATOM 2328 C C . GLU A 1 290 ? 27.050 7.405 -22.493 1.00 90.56 290 GLU A C 1
ATOM 2330 O O . GLU A 1 290 ? 27.871 6.864 -23.236 1.00 90.56 290 GLU A O 1
ATOM 2335 N N . GLU A 1 291 ? 27.395 8.426 -21.700 1.00 91.75 291 GLU A N 1
ATOM 2336 C CA . GLU A 1 291 ? 28.751 8.994 -21.654 1.00 91.75 291 GLU A CA 1
ATOM 2337 C C . GLU A 1 291 ? 29.803 7.939 -21.264 1.00 91.75 291 GLU A C 1
ATOM 2339 O O . GLU A 1 291 ? 30.861 7.847 -21.892 1.00 91.75 291 GLU A O 1
ATOM 2344 N N . GLN A 1 292 ? 29.513 7.073 -20.285 1.00 90.06 292 GLN A N 1
ATOM 2345 C CA . GLN A 1 292 ? 30.414 5.969 -19.932 1.00 90.06 292 GLN A CA 1
ATOM 2346 C C . GLN A 1 292 ? 30.558 4.928 -21.049 1.00 90.06 292 GLN A C 1
ATOM 2348 O O . GLN A 1 292 ? 31.643 4.359 -21.216 1.00 90.06 292 GLN A O 1
ATOM 2353 N N . SER A 1 293 ? 29.492 4.662 -21.808 1.00 93.56 293 SER A N 1
ATOM 2354 C CA . SER A 1 293 ? 29.533 3.765 -22.966 1.00 93.56 293 SER A CA 1
ATOM 2355 C C . SER A 1 293 ? 30.451 4.318 -24.057 1.00 93.56 293 SER A C 1
ATOM 2357 O O . SER A 1 293 ? 31.321 3.595 -24.547 1.00 93.56 293 SER A O 1
ATOM 2359 N N . TRP A 1 294 ? 30.328 5.611 -24.371 1.00 93.38 294 TRP A N 1
ATOM 2360 C CA . TRP A 1 294 ? 31.196 6.293 -25.333 1.00 93.38 294 TRP A CA 1
ATOM 2361 C C . TRP A 1 294 ? 32.669 6.248 -24.922 1.00 93.38 294 TRP A C 1
ATOM 2363 O O . TRP A 1 294 ? 33.519 5.887 -25.735 1.00 93.38 294 TRP A O 1
ATOM 2373 N N . ILE A 1 295 ? 32.978 6.520 -23.649 1.00 94.38 295 ILE A N 1
ATOM 2374 C CA . ILE A 1 295 ? 34.358 6.465 -23.138 1.00 94.38 295 ILE A CA 1
ATOM 2375 C C . ILE A 1 295 ? 34.949 5.055 -23.287 1.00 94.38 295 ILE A C 1
ATOM 2377 O O . ILE A 1 295 ? 36.103 4.906 -23.697 1.00 94.38 295 ILE A O 1
ATOM 2381 N N . LYS A 1 296 ? 34.174 4.005 -22.981 1.00 94.56 296 LYS A N 1
ATOM 2382 C CA . LYS A 1 296 ? 34.624 2.612 -23.149 1.00 94.56 296 LYS A CA 1
ATOM 2383 C C . LYS A 1 296 ? 34.872 2.263 -24.613 1.00 94.56 296 LYS A C 1
ATOM 2385 O O . LYS A 1 296 ? 35.878 1.622 -24.918 1.00 94.56 296 LYS A O 1
ATOM 2390 N N . GLN A 1 297 ? 33.985 2.691 -25.511 1.00 95.00 297 GLN A N 1
ATOM 2391 C CA . GLN A 1 297 ? 34.160 2.476 -26.943 1.00 95.00 297 GLN A CA 1
ATOM 2392 C C . GLN A 1 297 ? 35.430 3.174 -27.448 1.00 95.00 297 GLN A C 1
ATOM 2394 O O . GLN A 1 297 ? 36.271 2.526 -28.069 1.00 95.00 297 GLN A O 1
ATOM 2399 N N . GLU A 1 298 ? 35.635 4.443 -27.093 1.00 96.25 298 GLU A N 1
ATOM 2400 C CA . GLU A 1 298 ? 36.815 5.213 -27.495 1.00 96.25 298 GLU A CA 1
ATOM 2401 C C . GLU A 1 298 ? 38.124 4.578 -26.983 1.00 96.25 298 GLU A C 1
ATOM 2403 O O . GLU A 1 298 ? 39.123 4.519 -27.704 1.00 96.25 298 GLU A O 1
ATOM 2408 N N . GLN A 1 299 ? 38.133 4.050 -25.754 1.00 93.88 299 GLN A N 1
ATOM 2409 C CA . GLN A 1 299 ? 39.279 3.301 -25.225 1.00 93.88 299 GLN A CA 1
ATOM 2410 C C . GLN A 1 299 ? 39.540 2.014 -26.016 1.00 93.88 299 GLN A C 1
ATOM 2412 O O . GLN A 1 299 ? 40.688 1.743 -26.374 1.00 93.88 299 GLN A O 1
ATOM 2417 N N . SER A 1 300 ? 38.493 1.254 -26.343 1.00 94.56 300 SER A N 1
ATOM 2418 C CA . SER A 1 300 ? 38.627 0.019 -27.125 1.00 94.56 300 SER A CA 1
ATOM 2419 C C . SER A 1 300 ? 39.159 0.274 -28.542 1.00 94.56 300 SER A C 1
ATOM 2421 O O . SER A 1 300 ? 40.003 -0.477 -29.038 1.00 94.56 300 SER A O 1
ATOM 2423 N N . GLU A 1 301 ? 38.748 1.378 -29.172 1.00 96.62 301 GLU A N 1
ATOM 2424 C CA . GLU A 1 301 ? 39.256 1.798 -30.478 1.00 96.62 301 GLU A CA 1
ATOM 2425 C C . GLU A 1 301 ? 40.732 2.194 -30.386 1.00 96.62 301 GLU A C 1
ATOM 2427 O O . GLU A 1 301 ? 41.543 1.719 -31.183 1.00 96.62 301 GLU A O 1
ATOM 2432 N N . LYS A 1 302 ? 41.123 2.985 -29.376 1.00 96.75 302 LYS A N 1
ATOM 2433 C CA . LYS A 1 302 ? 42.532 3.352 -29.139 1.00 96.75 302 LYS A CA 1
ATOM 2434 C C . LYS A 1 302 ? 43.423 2.126 -28.931 1.00 96.75 302 LYS A C 1
ATOM 2436 O O . LYS A 1 302 ? 44.529 2.073 -29.472 1.00 96.75 302 LYS A O 1
ATOM 2441 N N . GLU A 1 303 ? 42.952 1.126 -28.189 1.00 96.12 303 GLU A N 1
ATOM 2442 C CA . GLU A 1 303 ? 43.677 -0.135 -28.012 1.00 96.12 303 GLU A CA 1
ATOM 2443 C C . GLU A 1 303 ? 43.804 -0.926 -29.317 1.00 96.12 303 GLU A C 1
ATOM 2445 O O . GLU A 1 303 ? 44.877 -1.462 -29.608 1.00 96.12 303 GLU A O 1
ATOM 2450 N N . SER A 1 304 ? 42.738 -0.979 -30.119 1.00 97.00 304 SER A N 1
ATOM 2451 C CA . SER A 1 304 ? 42.743 -1.631 -31.433 1.00 97.00 304 SER A CA 1
ATOM 2452 C C . SER A 1 304 ? 43.758 -0.979 -32.379 1.00 97.00 304 SER A C 1
ATOM 2454 O O . SER A 1 304 ? 44.633 -1.659 -32.922 1.00 97.00 304 SER A O 1
ATOM 2456 N N . TRP A 1 305 ? 43.735 0.354 -32.483 1.00 95.06 305 TRP A N 1
ATOM 2457 C CA . TRP A 1 305 ? 44.693 1.127 -33.278 1.00 95.06 305 TRP A CA 1
ATOM 2458 C C . TRP A 1 305 ? 46.139 0.928 -32.811 1.00 95.06 305 TRP A C 1
ATOM 2460 O O . TRP A 1 305 ? 47.041 0.776 -33.637 1.00 95.06 305 TRP A O 1
ATOM 2470 N N . SER A 1 306 ? 46.370 0.878 -31.497 1.00 95.44 306 SER A N 1
ATOM 2471 C CA . SER A 1 306 ? 47.693 0.613 -30.922 1.00 95.44 306 SER A CA 1
ATOM 2472 C C . SER A 1 306 ? 48.216 -0.780 -31.302 1.00 95.44 306 SER A C 1
ATOM 2474 O O . SER A 1 306 ? 49.354 -0.916 -31.759 1.00 95.44 306 SER A O 1
ATOM 2476 N N . LYS A 1 307 ? 47.367 -1.816 -31.208 1.00 96.00 307 LYS A N 1
ATOM 2477 C CA . LYS A 1 307 ? 47.711 -3.189 -31.619 1.00 96.00 307 LYS A CA 1
ATOM 2478 C C . LYS A 1 307 ? 48.009 -3.279 -33.115 1.00 96.00 307 LYS A C 1
ATOM 2480 O O . LYS A 1 307 ? 49.002 -3.894 -33.498 1.00 96.00 307 LYS A O 1
ATOM 2485 N N . GLN A 1 308 ? 47.194 -2.637 -33.952 1.00 95.25 308 GLN A N 1
ATOM 2486 C CA . GLN A 1 308 ? 47.397 -2.613 -35.400 1.00 95.25 308 GLN A CA 1
ATOM 2487 C C . GLN A 1 308 ? 48.703 -1.904 -35.778 1.00 95.25 308 GLN A C 1
ATOM 2489 O O . GLN A 1 308 ? 49.463 -2.415 -36.601 1.00 95.25 308 GLN A O 1
ATOM 2494 N N . LYS A 1 309 ? 49.005 -0.764 -35.142 1.00 96.50 309 LYS A N 1
ATOM 2495 C CA . LYS A 1 309 ? 50.261 -0.038 -35.359 1.00 96.50 309 LYS A CA 1
ATOM 2496 C C . LYS A 1 309 ? 51.474 -0.886 -34.975 1.00 96.50 309 LYS A C 1
ATOM 2498 O O . LYS A 1 309 ? 52.406 -0.987 -35.768 1.00 96.50 309 LYS A O 1
ATOM 2503 N N . LYS A 1 310 ? 51.436 -1.540 -33.809 1.00 96.38 310 LYS A N 1
ATOM 2504 C CA . LYS A 1 310 ? 52.515 -2.427 -33.356 1.00 96.38 310 LYS A CA 1
ATOM 2505 C C . LYS A 1 310 ? 52.723 -3.606 -34.312 1.00 96.38 310 LYS A C 1
ATOM 2507 O O . LYS A 1 310 ? 53.853 -3.889 -34.688 1.00 96.38 310 LYS A O 1
ATOM 2512 N N . SER A 1 311 ? 51.640 -4.236 -34.770 1.00 95.94 311 SER A N 1
ATOM 2513 C CA . SER A 1 311 ? 51.710 -5.326 -35.752 1.00 95.94 311 SER A CA 1
ATOM 2514 C C . SER A 1 311 ? 52.328 -4.873 -37.082 1.00 95.94 311 SER A C 1
ATOM 2516 O O . SER A 1 311 ? 53.159 -5.577 -37.652 1.00 95.94 311 SER A O 1
ATOM 2518 N N . HIS A 1 312 ? 51.981 -3.676 -37.560 1.00 95.12 312 HIS A N 1
ATOM 2519 C CA . HIS A 1 312 ? 52.567 -3.109 -38.775 1.00 95.12 312 HIS A CA 1
ATOM 2520 C C . HIS A 1 312 ? 54.059 -2.763 -38.605 1.00 95.12 312 HIS A C 1
ATOM 2522 O O . HIS A 1 312 ? 54.855 -2.985 -39.518 1.00 95.12 312 HIS A O 1
ATOM 2528 N N . GLU A 1 313 ? 54.464 -2.249 -37.440 1.00 96.06 313 GLU A N 1
ATOM 2529 C CA . GLU A 1 313 ? 55.876 -2.012 -37.114 1.00 96.06 313 GLU A CA 1
ATOM 2530 C C . GLU A 1 313 ? 56.680 -3.320 -37.068 1.00 96.06 313 GLU A C 1
ATOM 2532 O O . GLU A 1 313 ? 57.753 -3.382 -37.666 1.00 96.06 313 GLU A O 1
ATOM 2537 N N . GLU A 1 314 ? 56.150 -4.379 -36.448 1.00 95.56 314 GLU A N 1
ATOM 2538 C CA . GLU A 1 314 ? 56.774 -5.713 -36.424 1.00 95.56 314 GLU A CA 1
ATOM 2539 C C . GLU A 1 314 ? 56.920 -6.304 -37.839 1.00 95.56 314 GLU A C 1
ATOM 2541 O O . GLU A 1 314 ? 57.975 -6.839 -38.185 1.00 95.56 314 GLU A O 1
ATOM 2546 N N . GLN A 1 315 ? 55.910 -6.142 -38.704 1.00 93.81 315 GLN A N 1
ATOM 2547 C CA . GLN A 1 315 ? 56.004 -6.555 -40.110 1.00 93.81 315 GLN A CA 1
ATOM 2548 C C . GLN A 1 315 ? 57.074 -5.775 -40.886 1.00 93.81 315 GLN A C 1
ATOM 2550 O O . GLN A 1 315 ? 57.791 -6.357 -41.702 1.00 93.81 315 GLN A O 1
ATOM 2555 N N . ASN A 1 316 ? 57.198 -4.467 -40.650 1.00 95.81 316 ASN A N 1
ATOM 2556 C CA . ASN A 1 316 ? 58.225 -3.648 -41.294 1.00 95.81 316 ASN A CA 1
ATOM 2557 C C . ASN A 1 316 ? 59.634 -4.006 -40.813 1.00 95.81 316 ASN A C 1
ATOM 2559 O O . ASN A 1 316 ? 60.549 -4.069 -41.633 1.00 95.81 316 ASN A O 1
ATOM 2563 N N . TRP A 1 317 ? 59.803 -4.283 -39.519 1.00 93.69 317 TRP A N 1
ATOM 2564 C CA . TRP A 1 317 ? 61.059 -4.796 -38.969 1.00 93.69 317 TRP A CA 1
ATOM 2565 C C . TRP A 1 317 ? 61.450 -6.130 -39.603 1.00 93.69 317 TRP A C 1
ATOM 2567 O O . TRP A 1 317 ? 62.564 -6.256 -40.102 1.00 93.69 317 TRP A O 1
ATOM 2577 N N . SER A 1 318 ? 60.513 -7.079 -39.692 1.00 93.94 318 SER A N 1
ATOM 2578 C CA . SER A 1 318 ? 60.762 -8.377 -40.330 1.00 93.94 318 SER A CA 1
ATOM 2579 C C . SER A 1 318 ? 61.164 -8.241 -41.807 1.00 93.94 318 SER A C 1
ATOM 2581 O O . SER A 1 318 ? 62.101 -8.899 -42.258 1.00 93.94 318 SER A O 1
ATOM 2583 N N . LYS A 1 319 ? 60.523 -7.335 -42.563 1.00 94.00 319 LYS A N 1
ATOM 2584 C CA . LYS A 1 319 ? 60.925 -7.027 -43.950 1.00 94.00 319 LYS A CA 1
ATOM 2585 C C . LYS A 1 319 ? 62.336 -6.444 -44.032 1.00 94.00 319 LYS A C 1
ATOM 2587 O O . LYS A 1 319 ? 63.065 -6.765 -44.968 1.00 94.00 319 LYS A O 1
ATOM 2592 N N . ARG A 1 320 ? 62.721 -5.595 -43.074 1.00 91.75 320 ARG A N 1
ATOM 2593 C CA . ARG A 1 320 ? 64.062 -5.002 -43.018 1.00 91.75 320 ARG A CA 1
ATOM 2594 C C . ARG A 1 320 ? 65.128 -6.064 -42.760 1.00 91.75 320 ARG A C 1
ATOM 2596 O O . ARG A 1 320 ? 66.081 -6.134 -43.528 1.00 91.75 320 ARG A O 1
ATOM 2603 N N . GLU A 1 321 ? 64.919 -6.936 -41.776 1.00 91.31 321 GLU A N 1
ATOM 2604 C CA . GLU A 1 321 ? 65.836 -8.048 -41.485 1.00 91.31 321 GLU A CA 1
ATOM 2605 C C . GLU A 1 321 ? 66.004 -8.987 -42.690 1.00 91.31 321 GLU A C 1
ATOM 2607 O O . GLU A 1 321 ? 67.120 -9.385 -43.016 1.00 91.31 321 GLU A O 1
ATOM 2612 N N . GLN A 1 322 ? 64.918 -9.300 -43.409 1.00 89.12 322 GLN A N 1
ATOM 2613 C CA . GLN A 1 322 ? 65.004 -10.093 -44.643 1.00 89.12 322 GLN A CA 1
ATOM 2614 C C . GLN A 1 322 ? 65.798 -9.380 -45.745 1.00 89.12 322 GLN A C 1
ATOM 2616 O O . GLN A 1 322 ? 66.559 -10.025 -46.466 1.00 89.12 322 GLN A O 1
ATOM 2621 N N . SER A 1 323 ? 65.641 -8.058 -45.882 1.00 88.62 323 SER A N 1
ATOM 2622 C CA . SER A 1 323 ? 66.405 -7.282 -46.864 1.00 88.62 323 SER A CA 1
ATOM 2623 C C . SER A 1 323 ? 67.899 -7.217 -46.535 1.00 88.62 323 SER A C 1
ATOM 2625 O O . SER A 1 323 ? 68.709 -7.319 -47.452 1.00 88.62 323 SER A O 1
ATOM 2627 N N . GLU A 1 324 ? 68.262 -7.134 -45.250 1.00 87.88 324 GLU A N 1
ATOM 2628 C CA . GLU A 1 324 ? 69.658 -7.116 -44.794 1.00 87.88 324 GLU A CA 1
ATOM 2629 C C . GLU A 1 324 ? 70.350 -8.470 -45.042 1.00 87.88 324 GLU A C 1
ATOM 2631 O O . GLU A 1 324 ? 71.454 -8.505 -45.590 1.00 87.88 324 GLU A O 1
ATOM 2636 N N . GLN A 1 325 ? 69.661 -9.590 -44.779 1.00 81.81 325 GLN A N 1
ATOM 2637 C CA . GLN A 1 325 ? 70.182 -10.933 -45.084 1.00 81.81 325 GLN A CA 1
ATOM 2638 C C . GLN A 1 325 ? 70.449 -11.149 -46.585 1.00 81.81 325 GLN A C 1
ATOM 2640 O O . GLN A 1 325 ? 71.419 -11.811 -46.956 1.00 81.81 325 GLN A O 1
ATOM 2645 N N . LEU A 1 326 ? 69.618 -10.579 -47.465 1.00 78.75 326 LEU A N 1
ATOM 2646 C CA . LEU A 1 326 ? 69.812 -10.672 -48.918 1.00 78.75 326 LEU A CA 1
ATOM 2647 C C . LEU A 1 326 ? 71.030 -9.865 -49.402 1.00 78.75 326 LEU A C 1
ATOM 2649 O O . LEU A 1 326 ? 71.723 -10.304 -50.322 1.00 78.75 326 LEU A O 1
ATOM 2653 N N . THR A 1 327 ? 71.328 -8.716 -48.787 1.00 74.94 327 THR A N 1
ATOM 2654 C CA . THR A 1 327 ? 72.520 -7.913 -49.120 1.00 74.94 327 THR A CA 1
ATOM 2655 C C . THR A 1 327 ? 73.830 -8.553 -48.661 1.00 74.94 327 THR A C 1
ATOM 2657 O O . THR A 1 327 ? 74.818 -8.506 -49.402 1.00 74.94 327 THR A O 1
ATOM 2660 N N . ASP A 1 328 ? 73.848 -9.223 -47.507 1.00 69.06 328 ASP A N 1
ATOM 2661 C CA . ASP A 1 328 ? 75.059 -9.887 -47.009 1.00 69.06 328 ASP A CA 1
ATOM 2662 C C . ASP A 1 328 ? 75.446 -11.093 -47.880 1.00 69.06 328 ASP A C 1
ATOM 2664 O O . ASP A 1 328 ? 76.619 -11.269 -48.219 1.00 69.06 328 ASP A O 1
ATOM 2668 N N . CYS A 1 329 ? 74.469 -11.868 -48.368 1.00 63.81 329 CYS A N 1
ATOM 2669 C CA . CYS A 1 329 ? 74.738 -12.958 -49.312 1.00 63.81 329 CYS A CA 1
ATOM 2670 C C . CYS A 1 329 ? 75.255 -12.472 -50.679 1.00 63.81 329 CYS A C 1
ATOM 2672 O O . CYS A 1 329 ? 76.038 -13.176 -51.318 1.00 63.81 329 CYS A O 1
ATOM 2674 N N . SER A 1 330 ? 74.868 -11.274 -51.132 1.00 59.12 330 SER A N 1
ATOM 2675 C CA . SER A 1 330 ? 75.350 -10.722 -52.407 1.00 59.12 330 SER A CA 1
ATOM 2676 C C . SER A 1 330 ? 76.789 -10.198 -52.333 1.00 59.12 330 SER A C 1
ATOM 2678 O O . SER A 1 330 ? 77.457 -10.135 -53.365 1.00 59.12 330 SER A O 1
ATOM 2680 N N . THR A 1 331 ? 77.283 -9.838 -51.145 1.00 58.50 331 THR A N 1
ATOM 2681 C CA . THR A 1 331 ? 78.637 -9.281 -50.973 1.00 58.50 331 THR A CA 1
ATOM 2682 C C . THR A 1 331 ? 79.701 -10.385 -50.943 1.00 58.50 331 THR A C 1
ATOM 2684 O O . THR A 1 331 ? 80.783 -10.216 -51.499 1.00 58.50 331 THR A O 1
ATOM 2687 N N . VAL A 1 332 ? 79.367 -11.571 -50.418 1.00 58.12 332 VAL A N 1
ATOM 2688 C CA . VAL A 1 332 ? 80.270 -12.743 -50.416 1.00 58.12 332 VAL A CA 1
ATOM 2689 C C . VAL A 1 332 ? 80.478 -13.322 -51.827 1.00 58.12 332 VAL A C 1
ATOM 2691 O O . VAL A 1 332 ? 81.516 -13.916 -52.109 1.00 58.12 332 VAL A O 1
ATOM 2694 N N . ALA A 1 333 ? 79.537 -13.108 -52.752 1.00 55.75 333 ALA A N 1
ATOM 2695 C CA . ALA A 1 333 ? 79.667 -13.566 -54.137 1.00 55.75 333 ALA A CA 1
ATOM 2696 C C . ALA A 1 333 ? 80.622 -12.705 -54.994 1.00 55.75 333 ALA A C 1
ATOM 2698 O O . ALA A 1 333 ? 81.103 -13.181 -56.021 1.00 55.75 333 ALA A O 1
ATOM 2699 N N . ALA A 1 334 ? 80.919 -11.464 -54.590 1.00 57.00 334 ALA A N 1
ATOM 2700 C CA . ALA A 1 334 ? 81.776 -10.557 -55.361 1.00 57.00 334 ALA A CA 1
ATOM 2701 C C . ALA A 1 334 ? 83.285 -10.769 -55.113 1.00 57.00 334 ALA A C 1
ATOM 2703 O O . ALA A 1 334 ? 84.086 -10.459 -55.992 1.00 57.00 334 ALA A O 1
ATOM 2704 N N . ASP A 1 335 ? 83.672 -11.353 -53.974 1.00 53.69 335 ASP A N 1
ATOM 2705 C CA . ASP A 1 335 ? 85.084 -11.585 -53.614 1.00 53.69 335 ASP A CA 1
ATOM 2706 C C . ASP A 1 335 ? 85.633 -12.947 -54.085 1.00 53.69 335 ASP A C 1
ATOM 2708 O O . ASP A 1 335 ? 86.826 -13.219 -53.987 1.00 53.69 335 ASP A O 1
ATOM 2712 N N . SER A 1 336 ? 84.794 -13.807 -54.677 1.00 54.84 336 SER A N 1
ATOM 2713 C CA . SER A 1 336 ? 85.232 -15.102 -55.227 1.00 54.84 336 SER A CA 1
ATOM 2714 C C . SER A 1 336 ? 85.730 -15.026 -56.683 1.00 54.84 336 SER A C 1
ATOM 2716 O O . SER A 1 336 ? 85.937 -16.068 -57.305 1.00 54.84 336 SER A O 1
ATOM 2718 N N . SER A 1 337 ? 85.918 -13.825 -57.246 1.00 53.06 337 SER A N 1
ATOM 2719 C CA . SER A 1 337 ? 86.385 -13.622 -58.631 1.00 53.06 337 SER A CA 1
ATOM 2720 C C . SER A 1 337 ? 87.824 -13.087 -58.740 1.00 53.06 337 SER A C 1
ATOM 2722 O O . SER A 1 337 ? 88.213 -12.591 -59.799 1.00 53.06 337 SER A O 1
ATOM 2724 N N . GLN A 1 338 ? 88.628 -13.192 -57.679 1.00 52.00 338 GLN A N 1
ATOM 2725 C CA . GLN A 1 338 ? 90.084 -13.007 -57.738 1.00 52.00 338 GLN A CA 1
ATOM 2726 C C . GLN A 1 338 ? 90.804 -14.264 -57.236 1.00 52.00 338 GLN A C 1
ATOM 2728 O O . GLN A 1 338 ? 91.425 -14.254 -56.179 1.00 52.00 338 GLN A O 1
ATOM 2733 N N . CYS A 1 339 ? 90.708 -15.345 -58.007 1.00 48.75 339 CYS A N 1
ATOM 2734 C CA . CYS A 1 339 ? 91.664 -16.453 -58.012 1.00 48.75 339 CYS A CA 1
ATOM 2735 C C . CYS A 1 339 ? 91.808 -16.958 -59.446 1.00 48.75 339 CYS A C 1
ATOM 2737 O O . CYS A 1 339 ? 90.753 -17.195 -60.082 1.00 48.75 339 CYS A O 1
#